Protein AF-A0A9X3IWH7-F1 (afdb_monomer)

Solvent-accessible surface area (backbone atoms only — not comparable to full-atom values): 12370 Å² total; per-residue (Å²): 135,83,79,61,78,57,62,56,61,72,52,84,85,78,46,59,53,71,53,78,73,55,88,88,54,50,44,51,39,3,2,50,64,44,71,32,95,37,54,50,36,60,50,25,83,66,82,69,59,32,12,10,39,49,30,43,31,67,57,42,56,58,20,74,56,30,34,15,61,38,46,72,55,69,49,74,48,67,36,54,82,80,25,25,18,35,36,32,34,36,30,50,31,34,53,50,43,77,84,30,56,85,48,40,51,41,33,38,46,43,36,31,39,39,36,82,56,79,72,52,96,79,45,82,71,70,36,60,58,46,38,24,60,34,36,32,40,65,30,93,92,42,56,76,37,54,31,38,44,25,50,50,68,38,45,65,36,24,82,45,80,24,41,47,29,80,38,77,90,27,65,81,72,44,38,43,77,15,24,27,39,46,54,28,40,30,30,42,38,35,50,54,60,35,69,33,38,46,30,42,38,38,30,31,24,61,49,59,58,60,50,68,50,73,51,78,45,75,74,40,81,27,70,73,35,23,49,66,43,56,82,68,68,28,24,52,42,80,113

Secondary structure (DSSP, 8-state):
-PPPTT---SS--S---S-PPPTT---SB-HHHHT-SSTTSS--TTSS--BTT--HHHHHHHTTT-EEEEEEEEEEEEPPTT--EEEEEEEEEESSTTTTTTSS---EEEEEEE--SPP-TT-SS-----EEE--EEEETTEEEEEEEEEHHHHHHHHHTTSEETT-GGGTTTT-TTSEE---EEEEEE--TT-EEEEEEEEEEES-SSS-EEEEEEEEEEESS-----SSSSSEEEE-

Structure (mmCIF, N/CA/C/O backbone):
data_AF-A0A9X3IWH7-F1
#
_entry.id   AF-A0A9X3IWH7-F1
#
loop_
_atom_site.group_PDB
_atom_site.id
_atom_site.type_symbol
_atom_site.label_atom_id
_atom_site.label_alt_id
_atom_site.label_comp_id
_atom_site.label_asym_id
_atom_site.label_entity_id
_atom_site.label_seq_id
_atom_site.pdbx_PDB_ins_code
_atom_site.Cartn_x
_atom_site.Cartn_y
_atom_site.Cartn_z
_atom_site.occupancy
_atom_site.B_iso_or_equiv
_atom_site.auth_seq_id
_atom_site.auth_comp_id
_atom_site.auth_asym_id
_atom_site.auth_atom_id
_atom_site.pdbx_PDB_model_num
ATOM 1 N N . MET A 1 1 ? -11.216 0.359 -30.966 1.00 34.47 1 MET A N 1
ATOM 2 C CA . MET A 1 1 ? -9.755 0.284 -31.155 1.00 34.47 1 MET A CA 1
ATOM 3 C C . MET A 1 1 ? -9.264 -0.755 -30.176 1.00 34.47 1 MET A C 1
ATOM 5 O O . MET A 1 1 ? -9.716 -0.715 -29.043 1.00 34.47 1 MET A O 1
ATOM 9 N N . ILE A 1 2 ? -8.477 -1.724 -30.631 1.00 34.38 2 ILE A N 1
ATOM 10 C CA . ILE A 1 2 ? -7.725 -2.614 -29.743 1.00 34.38 2 ILE A CA 1
ATOM 11 C C . ILE A 1 2 ? -6.328 -2.000 -29.721 1.00 34.38 2 ILE A C 1
ATOM 13 O O . ILE A 1 2 ? -5.740 -1.828 -30.789 1.00 34.38 2 ILE A O 1
ATOM 17 N N . GLU A 1 3 ? -5.887 -1.563 -28.547 1.00 44.47 3 GLU A N 1
ATOM 18 C CA . GLU A 1 3 ? -4.534 -1.053 -28.304 1.00 44.47 3 GLU A CA 1
ATOM 19 C C . GLU A 1 3 ? -3.506 -2.134 -28.695 1.00 44.47 3 GLU A C 1
ATOM 21 O O . GLU A 1 3 ? -3.796 -3.331 -28.609 1.00 44.47 3 GLU A O 1
ATOM 26 N N . ALA A 1 4 ? -2.328 -1.740 -29.185 1.00 50.34 4 ALA A N 1
ATOM 27 C CA . ALA A 1 4 ? -1.285 -2.708 -29.526 1.00 50.34 4 ALA A CA 1
ATOM 28 C C . ALA A 1 4 ? -0.728 -3.385 -28.251 1.00 50.34 4 ALA A C 1
ATOM 30 O O . ALA A 1 4 ? -0.733 -2.764 -27.189 1.00 50.34 4 ALA A O 1
ATOM 31 N N . PRO A 1 5 ? -0.212 -4.626 -28.334 1.00 55.72 5 PRO A N 1
ATOM 32 C CA . PRO A 1 5 ? 0.590 -5.203 -27.254 1.00 55.72 5 PRO A CA 1
ATOM 33 C C . PRO A 1 5 ? 1.752 -4.260 -26.907 1.00 55.72 5 PRO A C 1
ATOM 35 O O . PRO A 1 5 ? 2.342 -3.678 -27.822 1.00 55.72 5 PRO A O 1
ATOM 38 N N . ASN A 1 6 ? 2.067 -4.104 -25.619 1.00 57.38 6 ASN A N 1
ATOM 39 C CA . ASN A 1 6 ? 3.026 -3.115 -25.098 1.00 57.38 6 ASN A CA 1
ATOM 40 C C . ASN A 1 6 ? 2.680 -1.642 -25.387 1.00 57.38 6 ASN A C 1
ATOM 42 O O . ASN A 1 6 ? 3.584 -0.814 -25.482 1.00 57.38 6 ASN A O 1
ATOM 46 N N . ASN A 1 7 ? 1.401 -1.276 -25.531 1.00 57.22 7 ASN A N 1
ATOM 47 C CA . ASN A 1 7 ? 1.020 0.138 -25.621 1.00 57.22 7 ASN A CA 1
ATOM 48 C C . ASN A 1 7 ? 0.928 0.794 -24.236 1.00 57.22 7 ASN A C 1
ATOM 50 O O . ASN A 1 7 ? -0.117 1.299 -23.833 1.00 57.22 7 ASN A O 1
ATOM 54 N N . GLN A 1 8 ? 2.037 0.773 -23.508 1.00 60.78 8 GLN A N 1
ATOM 55 C CA . GLN A 1 8 ? 2.272 1.687 -22.399 1.00 60.78 8 GLN A CA 1
ATOM 56 C C . GLN A 1 8 ? 2.598 3.046 -23.018 1.00 60.78 8 GLN A C 1
ATOM 58 O O . GLN A 1 8 ? 3.752 3.361 -23.306 1.00 60.78 8 GLN A O 1
ATOM 63 N N . GLY A 1 9 ? 1.555 3.769 -23.426 1.00 54.25 9 GLY A N 1
ATOM 64 C CA . GLY A 1 9 ? 1.706 5.024 -24.153 1.00 54.25 9 GLY A CA 1
ATOM 65 C C . GLY A 1 9 ? 2.558 6.006 -23.350 1.00 54.25 9 GLY A C 1
ATOM 66 O O . GLY A 1 9 ? 2.231 6.308 -22.215 1.00 54.25 9 GLY A O 1
ATOM 67 N N . THR A 1 10 ? 3.618 6.541 -23.957 1.00 57.81 10 THR A N 1
ATOM 68 C CA . THR A 1 10 ? 4.551 7.502 -23.333 1.00 57.81 10 THR A CA 1
ATOM 69 C C . THR A 1 10 ? 3.972 8.922 -23.275 1.00 57.81 10 THR A C 1
ATOM 71 O O . THR A 1 10 ? 4.661 9.904 -23.571 1.00 57.81 10 THR A O 1
ATOM 74 N N . THR A 1 11 ? 2.660 9.042 -23.107 1.00 62.91 11 THR A N 1
ATOM 75 C CA . THR A 1 11 ? 1.942 10.310 -23.209 1.00 62.91 11 THR A CA 1
ATOM 76 C C . THR A 1 11 ? 0.959 10.410 -22.066 1.00 62.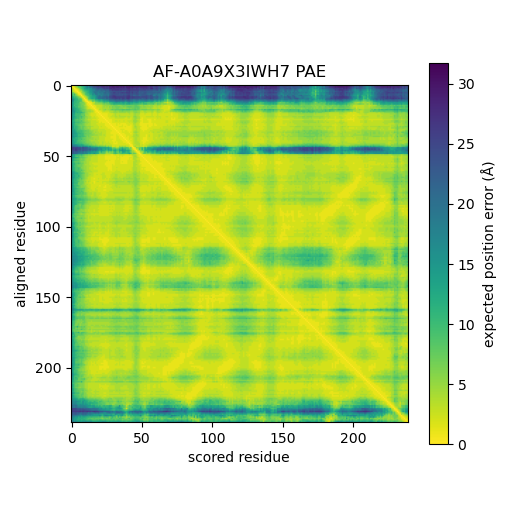91 11 THR A C 1
ATOM 78 O O . THR A 1 11 ? 0.162 9.490 -21.902 1.00 62.91 11 THR A O 1
ATOM 81 N N . ASN A 1 12 ? 0.961 11.562 -21.392 1.00 68.56 12 ASN A N 1
ATOM 82 C CA . ASN A 1 12 ? -0.003 11.944 -20.362 1.00 68.56 12 ASN A CA 1
ATOM 83 C C . ASN A 1 12 ? -1.415 11.436 -20.705 1.00 68.56 12 ASN A C 1
ATOM 85 O O . ASN A 1 12 ? -1.990 11.781 -21.749 1.00 68.56 12 ASN A O 1
ATOM 89 N N . ASN A 1 13 ? -1.953 10.589 -19.831 1.00 73.88 13 ASN A N 1
ATOM 90 C CA . ASN A 1 13 ? -3.237 9.919 -20.035 1.00 73.88 13 ASN A CA 1
ATOM 91 C C . ASN A 1 13 ? -4.444 10.810 -19.653 1.00 73.88 13 ASN A C 1
ATOM 93 O O . ASN A 1 13 ? -5.601 10.400 -19.779 1.00 73.88 13 ASN A O 1
ATOM 97 N N . GLY A 1 14 ? -4.177 12.054 -19.247 1.00 81.44 14 GLY A N 1
ATOM 98 C CA . GLY A 1 14 ? -5.139 13.066 -18.827 1.00 81.44 14 GLY A CA 1
ATOM 99 C C . GLY A 1 14 ? -5.488 13.015 -17.340 1.00 81.44 14 GLY A C 1
ATOM 100 O O . GLY A 1 14 ? -6.332 13.807 -16.903 1.00 81.44 14 GLY A O 1
ATOM 101 N N . ASN A 1 15 ? -4.888 12.102 -16.573 1.00 86.06 15 ASN A N 1
ATOM 102 C CA . ASN A 1 15 ? -5.048 12.063 -15.127 1.00 86.06 15 ASN A CA 1
ATOM 103 C C . ASN A 1 15 ? -4.305 13.234 -14.458 1.00 86.06 15 ASN A C 1
ATOM 105 O O . ASN A 1 15 ? -3.457 13.879 -15.069 1.00 86.06 15 ASN A O 1
ATOM 109 N N . PRO A 1 16 ? -4.664 13.585 -13.211 1.00 88.19 16 PRO A N 1
ATOM 110 C CA . PRO A 1 16 ? -4.011 14.680 -12.507 1.00 88.19 16 PRO A CA 1
ATOM 111 C C . PRO A 1 16 ? -2.554 14.372 -12.148 1.00 88.19 16 PRO A C 1
ATOM 113 O O . PRO A 1 16 ? -2.275 13.330 -11.558 1.00 88.19 16 PRO A O 1
ATOM 116 N N . ASP A 1 17 ? -1.694 15.368 -12.347 1.00 90.38 17 ASP A N 1
ATOM 117 C CA . ASP A 1 17 ? -0.269 15.346 -12.000 1.00 90.38 17 ASP A CA 1
ATOM 118 C C . ASP A 1 17 ? 0.046 16.322 -10.854 1.00 90.38 17 ASP A C 1
ATOM 120 O O . ASP A 1 17 ? -0.741 17.239 -10.577 1.00 90.38 17 ASP A O 1
ATOM 124 N N . ASN A 1 18 ? 1.188 16.125 -10.187 1.00 85.94 18 ASN A N 1
ATOM 125 C CA . ASN A 1 18 ? 1.826 17.028 -9.220 1.00 85.94 18 ASN A CA 1
ATOM 126 C C . ASN A 1 18 ? 0.845 17.771 -8.291 1.00 85.94 18 ASN A C 1
ATOM 128 O O . ASN A 1 18 ? 0.743 19.005 -8.256 1.00 85.94 18 ASN A O 1
ATOM 132 N N . ALA A 1 19 ? 0.063 17.000 -7.538 1.00 85.12 19 ALA A N 1
ATOM 133 C CA . ALA A 1 19 ? -0.835 17.548 -6.535 1.00 85.12 19 ALA A CA 1
ATOM 134 C C . ALA A 1 19 ? -0.792 16.725 -5.241 1.00 85.12 19 ALA A C 1
ATOM 136 O O . ALA A 1 19 ? -0.479 15.534 -5.274 1.00 85.12 19 ALA A O 1
ATOM 137 N N . PRO A 1 20 ? -1.155 17.332 -4.094 1.00 88.38 20 PRO A N 1
ATOM 138 C CA . PRO A 1 20 ? -1.154 16.637 -2.813 1.00 88.38 20 PRO A CA 1
ATOM 139 C C . PRO A 1 20 ? -1.984 15.356 -2.860 1.00 88.38 20 PRO A C 1
ATOM 141 O O . PRO A 1 20 ? -2.976 15.292 -3.600 1.00 88.38 20 PRO A O 1
ATOM 144 N N . LEU A 1 21 ? -1.625 14.370 -2.030 1.00 92.38 21 LEU A N 1
ATOM 145 C CA . LEU A 1 21 ? -2.443 13.175 -1.822 1.00 92.38 21 LEU A CA 1
ATOM 146 C C . LEU A 1 21 ? -3.915 13.570 -1.591 1.00 92.38 21 LEU A C 1
ATOM 148 O O . LEU A 1 21 ? -4.191 14.476 -0.793 1.00 92.38 21 LEU A O 1
ATOM 152 N N . PRO A 1 22 ? -4.865 12.952 -2.317 1.00 93.06 22 PRO A N 1
ATOM 153 C CA . PRO A 1 22 ? -6.267 13.293 -2.163 1.00 93.06 22 PRO A CA 1
ATOM 154 C C . PRO A 1 22 ? -6.766 12.752 -0.821 1.00 93.06 22 PRO A C 1
ATOM 156 O O . PRO A 1 22 ? -6.158 11.870 -0.225 1.00 93.06 22 PRO A O 1
ATOM 159 N N . LEU A 1 23 ? -7.907 13.234 -0.332 1.00 91.94 23 LEU A N 1
ATOM 160 C CA . LEU A 1 23 ? -8.545 12.560 0.802 1.00 91.94 23 LEU A CA 1
ATOM 161 C C . LEU A 1 23 ? -8.994 11.145 0.377 1.00 91.94 23 LEU A C 1
ATOM 163 O O . LEU A 1 23 ? -9.487 10.994 -0.744 1.00 91.94 23 LEU A O 1
ATOM 167 N N . PRO A 1 24 ? -8.877 10.123 1.246 1.00 93.06 24 PRO A N 1
ATOM 168 C CA . PRO A 1 24 ? -8.462 10.187 2.653 1.00 93.06 24 PRO A CA 1
ATOM 169 C C . PRO A 1 24 ? -6.947 10.060 2.901 1.00 93.06 24 PRO A C 1
ATOM 171 O O . PRO A 1 24 ? -6.527 10.178 4.044 1.00 93.06 24 PRO A O 1
ATOM 174 N N . PHE A 1 25 ? -6.143 9.824 1.866 1.00 94.69 25 PHE A N 1
ATOM 175 C CA . PHE A 1 25 ? -4.726 9.475 1.974 1.00 94.69 25 PHE A CA 1
ATOM 176 C C . PHE A 1 25 ? -3.889 10.567 2.644 1.00 94.69 25 PHE A C 1
ATOM 178 O O . PHE A 1 25 ? -4.088 11.768 2.427 1.00 94.69 25 PHE A O 1
ATOM 185 N N . LYS A 1 26 ? -2.907 10.135 3.437 1.00 93.94 26 LYS A N 1
ATOM 186 C CA . LYS A 1 26 ? -1.971 10.995 4.165 1.00 93.94 26 LYS A CA 1
ATOM 187 C C . LYS A 1 26 ? -0.579 10.411 4.030 1.00 93.94 26 LYS A C 1
ATOM 189 O O . LYS A 1 26 ? -0.419 9.205 4.136 1.00 93.94 26 LYS A O 1
ATOM 194 N N . ALA A 1 27 ? 0.411 11.268 3.807 1.00 94.06 27 ALA A N 1
ATOM 195 C CA . ALA A 1 27 ? 1.806 10.841 3.803 1.00 94.06 27 ALA A CA 1
ATOM 196 C C . ALA A 1 27 ? 2.474 11.060 5.157 1.00 94.06 27 ALA A C 1
ATOM 198 O O . ALA A 1 27 ? 3.345 10.296 5.527 1.00 94.06 27 ALA A O 1
ATOM 199 N N . LYS A 1 28 ? 2.097 12.111 5.890 1.00 94.62 28 LYS A N 1
ATOM 200 C CA . LYS A 1 28 ? 2.752 12.473 7.148 1.00 94.62 28 LYS A CA 1
ATOM 201 C C . LYS A 1 28 ? 2.533 11.387 8.202 1.00 94.62 28 LYS A C 1
ATOM 203 O O . LYS A 1 28 ? 1.397 10.961 8.376 1.00 94.62 28 LYS A O 1
ATOM 208 N N . ASN A 1 29 ? 3.585 11.033 8.935 1.00 94.44 29 ASN A N 1
ATOM 209 C CA . ASN A 1 29 ? 3.540 10.061 10.026 1.00 94.44 29 ASN A CA 1
ATOM 210 C C . ASN A 1 29 ? 2.539 10.452 11.128 1.00 94.44 29 ASN A C 1
ATOM 212 O O . ASN A 1 29 ? 2.430 11.623 11.521 1.00 94.44 29 ASN A O 1
ATOM 216 N N . GLY A 1 30 ? 1.811 9.453 11.620 1.00 92.88 30 GLY A N 1
ATOM 217 C CA . GLY A 1 30 ? 0.670 9.589 12.527 1.00 92.88 30 GLY A CA 1
ATOM 218 C C . GLY A 1 30 ? 0.736 8.723 13.778 1.00 92.88 30 GLY A C 1
ATOM 219 O O . GLY A 1 30 ? -0.067 8.919 14.695 1.00 92.88 30 GLY A O 1
ATOM 220 N N . SER A 1 31 ? 1.697 7.804 13.866 1.00 91.50 31 SER A N 1
ATOM 221 C CA . SER A 1 31 ? 1.904 7.016 15.081 1.00 91.50 31 SER A CA 1
ATOM 222 C C . SER A 1 31 ? 2.451 7.865 16.244 1.00 91.50 31 SER A C 1
ATOM 224 O O . SER A 1 31 ? 2.780 9.043 16.071 1.00 91.50 31 SER A O 1
ATOM 226 N N . ASN A 1 32 ? 2.549 7.302 17.455 1.00 92.38 32 ASN A N 1
ATOM 227 C CA . ASN A 1 32 ? 3.080 7.997 18.641 1.00 92.38 32 ASN A CA 1
ATOM 228 C C . ASN A 1 32 ? 2.367 9.337 18.930 1.00 92.38 32 ASN A C 1
ATOM 230 O O . ASN A 1 32 ? 2.998 10.367 19.176 1.00 92.38 32 ASN A O 1
ATOM 234 N N . ASN A 1 33 ? 1.037 9.340 18.855 1.00 89.00 33 ASN A N 1
ATOM 235 C CA . ASN A 1 33 ? 0.176 10.521 18.949 1.00 89.00 33 ASN A CA 1
ATOM 236 C C . ASN A 1 33 ? 0.557 11.618 17.934 1.00 89.00 33 ASN A C 1
ATOM 238 O O . ASN A 1 33 ? 0.561 12.806 18.262 1.00 89.00 33 ASN A O 1
ATOM 242 N N . GLY A 1 34 ? 0.928 11.218 16.714 1.00 89.75 34 GLY A N 1
ATOM 243 C CA . GLY A 1 34 ? 1.288 12.115 15.615 1.00 89.75 34 GLY A CA 1
ATOM 244 C C . GLY A 1 34 ? 2.756 12.548 15.586 1.00 89.75 34 GLY A C 1
ATOM 245 O O . GLY A 1 34 ? 3.128 13.370 14.747 1.00 89.75 34 GLY A O 1
ATOM 246 N N . ALA A 1 35 ? 3.595 12.034 16.491 1.00 91.19 35 ALA A N 1
ATOM 247 C CA . ALA A 1 35 ? 5.039 12.281 16.479 1.00 91.19 35 ALA A CA 1
ATOM 248 C C . ALA A 1 35 ? 5.809 11.334 15.537 1.00 91.19 35 ALA A C 1
ATOM 250 O O . ALA A 1 35 ? 6.955 11.626 15.191 1.00 91.19 35 ALA A O 1
ATOM 251 N N . GLY A 1 36 ? 5.188 10.225 15.128 1.00 92.00 36 GLY A N 1
ATOM 252 C CA . GLY A 1 36 ? 5.793 9.169 14.326 1.00 92.00 36 GLY A CA 1
ATOM 253 C C . GLY A 1 36 ? 6.814 8.314 15.085 1.00 92.00 36 GLY A C 1
ATOM 254 O O . GLY A 1 36 ? 7.127 8.543 16.261 1.00 92.00 36 GLY A O 1
ATOM 255 N N . GLY A 1 37 ? 7.362 7.324 14.382 1.00 90.12 37 GLY A N 1
ATOM 256 C CA . GLY A 1 37 ? 8.462 6.474 14.844 1.00 90.12 37 GLY A CA 1
ATOM 257 C C . GLY A 1 37 ? 8.039 5.275 15.695 1.00 90.12 37 GLY A C 1
ATOM 258 O O . GLY A 1 37 ? 8.907 4.548 16.176 1.00 90.12 37 GLY A O 1
ATOM 259 N N . THR A 1 38 ? 6.737 5.049 15.879 1.00 90.25 38 THR A N 1
ATOM 260 C CA . THR A 1 38 ? 6.196 3.806 16.449 1.00 90.25 38 THR A CA 1
ATOM 261 C C . THR A 1 38 ? 5.035 3.279 15.594 1.00 90.25 38 THR A C 1
ATOM 263 O O . THR A 1 38 ? 3.903 3.296 16.084 1.00 90.25 38 THR A O 1
ATOM 266 N N . PRO A 1 39 ? 5.284 2.851 14.340 1.00 89.94 39 PRO A N 1
ATOM 267 C CA . PRO A 1 39 ? 4.261 2.385 13.402 1.00 89.94 39 PRO A CA 1
ATOM 268 C C . PRO A 1 39 ? 3.121 1.595 14.056 1.00 89.94 39 PRO A C 1
ATOM 270 O O . PRO A 1 39 ? 3.348 0.727 14.906 1.00 89.94 39 PRO A O 1
ATOM 273 N N . PHE A 1 40 ? 1.887 1.920 13.664 1.00 88.06 40 PHE A N 1
ATOM 274 C CA . PHE A 1 40 ? 0.638 1.291 14.115 1.00 88.06 40 PHE A CA 1
ATOM 275 C C . PHE A 1 40 ? 0.285 1.475 15.602 1.00 88.06 40 PHE A C 1
ATOM 277 O O . PHE A 1 40 ? -0.741 0.976 16.052 1.00 88.06 40 PHE A O 1
ATOM 284 N N . LYS A 1 41 ? 1.100 2.189 16.393 1.00 88.38 41 LYS A N 1
ATOM 285 C CA . LYS A 1 41 ? 0.888 2.351 17.842 1.00 88.38 41 LYS A CA 1
ATOM 286 C C . LYS A 1 41 ? 0.526 3.776 18.211 1.00 88.38 41 LYS A C 1
ATOM 288 O O . LYS A 1 41 ? 1.160 4.729 17.754 1.00 88.38 41 LYS A O 1
ATOM 293 N N . ASN A 1 42 ? -0.417 3.902 19.150 1.00 87.19 42 ASN A N 1
ATOM 294 C CA . ASN A 1 42 ? -0.894 5.183 19.677 1.00 87.19 42 ASN A CA 1
ATOM 295 C C . ASN A 1 42 ? -1.238 6.150 18.537 1.00 87.19 42 ASN A C 1
ATOM 297 O O . ASN A 1 42 ? -0.692 7.249 18.470 1.00 87.19 42 ASN A O 1
ATOM 301 N N . CYS A 1 43 ? -2.059 5.695 17.594 1.00 87.50 43 CYS A N 1
ATOM 302 C CA . CYS A 1 43 ? -2.464 6.486 16.442 1.00 87.50 43 CYS A CA 1
ATOM 303 C C . CYS A 1 43 ? -3.057 7.828 16.882 1.00 87.50 43 CYS A C 1
ATOM 305 O O . CYS A 1 43 ? -3.771 7.907 17.883 1.00 87.50 43 CYS A O 1
ATOM 307 N N . ASP A 1 44 ? -2.796 8.891 16.119 1.00 80.44 44 ASP A N 1
ATOM 308 C CA . ASP A 1 44 ? -3.384 10.198 16.411 1.00 80.44 44 ASP A CA 1
ATOM 309 C C . ASP A 1 44 ? -4.908 10.257 16.193 1.00 80.44 44 ASP A C 1
ATOM 311 O O . ASP A 1 44 ? -5.492 11.289 16.506 1.00 80.44 44 ASP A O 1
ATOM 315 N N . ASN A 1 45 ? -5.547 9.165 15.733 1.00 67.38 45 ASN A N 1
ATOM 316 C CA . ASN A 1 45 ? -6.997 8.898 15.696 1.00 67.38 45 ASN A CA 1
ATOM 317 C C . ASN A 1 45 ? -7.857 10.136 15.383 1.00 67.38 45 ASN A C 1
ATOM 319 O O . ASN A 1 45 ? -8.845 10.426 16.058 1.00 67.38 45 ASN A O 1
ATOM 323 N N . GLY A 1 46 ? -7.453 10.910 14.371 1.00 59.06 46 GLY A N 1
ATOM 324 C CA . GLY A 1 46 ? -8.178 12.101 13.917 1.00 59.06 46 GLY A CA 1
ATOM 325 C C . GLY A 1 46 ? -7.888 13.406 14.679 1.00 59.06 46 GLY A C 1
ATOM 326 O O . GLY A 1 46 ? -8.400 14.457 14.298 1.00 59.06 46 GLY A O 1
ATOM 327 N N . ALA A 1 47 ? -7.049 13.391 15.720 1.00 59.47 47 ALA A N 1
ATOM 328 C CA . ALA A 1 47 ? -6.506 14.590 16.373 1.00 59.47 47 ALA A CA 1
ATOM 329 C C . ALA A 1 47 ? -5.419 15.285 15.522 1.00 59.47 47 ALA A C 1
ATOM 331 O O . ALA A 1 47 ? -5.157 16.476 15.704 1.00 59.47 47 ALA A O 1
ATOM 332 N N . GLY A 1 48 ? -4.840 14.550 14.567 1.00 64.62 48 GLY A N 1
ATOM 333 C CA . GLY A 1 48 ? -4.048 15.050 13.438 1.00 64.62 48 GLY A CA 1
ATOM 334 C C . GLY A 1 48 ? -4.476 14.441 12.096 1.00 64.62 48 GLY A C 1
ATOM 335 O O . GLY A 1 48 ? -4.304 15.097 11.069 1.00 64.62 48 GLY A O 1
ATOM 336 N N . ASP A 1 49 ? -5.094 13.249 12.131 1.00 71.75 49 ASP A N 1
ATOM 337 C CA . ASP A 1 49 ? -5.518 12.468 10.958 1.00 71.75 49 ASP A CA 1
ATOM 338 C C . ASP A 1 49 ? -4.348 12.253 9.994 1.00 71.75 49 ASP A C 1
ATOM 340 O O . ASP A 1 49 ? -4.447 12.511 8.797 1.00 71.75 49 ASP A O 1
ATOM 344 N N . ASN A 1 50 ? -3.197 11.885 10.557 1.00 90.69 50 ASN A N 1
ATOM 345 C CA . ASN A 1 50 ? -1.992 11.524 9.820 1.00 90.69 50 ASN A CA 1
ATOM 346 C C . ASN A 1 50 ? -1.970 9.999 9.566 1.00 90.69 50 ASN A C 1
ATOM 348 O O . ASN A 1 50 ? -2.805 9.258 10.082 1.00 90.69 50 ASN A O 1
ATOM 352 N N . ASP A 1 51 ? -1.003 9.510 8.791 1.00 93.69 51 ASP A N 1
ATOM 353 C CA . ASP A 1 51 ? -0.842 8.080 8.502 1.00 93.69 51 ASP A CA 1
ATOM 354 C C . ASP A 1 51 ? -0.278 7.321 9.702 1.00 93.69 51 ASP A C 1
ATOM 356 O O . ASP A 1 51 ? 0.921 7.380 9.969 1.00 93.69 51 ASP A O 1
ATOM 360 N N . CYS A 1 52 ? -1.118 6.570 10.421 1.00 93.25 52 CYS A N 1
ATOM 361 C CA . CYS A 1 52 ? -0.655 5.795 11.571 1.00 93.25 52 CYS A CA 1
ATOM 362 C C . CYS A 1 52 ? 0.285 4.638 11.192 1.00 93.25 52 CYS A C 1
ATOM 364 O O . CYS A 1 52 ? 1.011 4.128 12.049 1.00 93.25 52 CYS A O 1
ATOM 366 N N . SER A 1 53 ? 0.303 4.210 9.924 1.00 92.69 53 SER A N 1
ATOM 367 C CA . SER A 1 53 ? 1.246 3.180 9.480 1.00 92.69 53 SER A CA 1
ATOM 368 C C . SER A 1 53 ? 2.699 3.662 9.520 1.00 92.69 53 SER A C 1
ATOM 370 O O . SER A 1 53 ? 3.601 2.839 9.620 1.00 92.69 53 SER A O 1
ATOM 372 N N . ASP A 1 54 ? 2.931 4.978 9.424 1.00 93.69 54 ASP A N 1
ATOM 373 C CA . ASP A 1 54 ? 4.243 5.596 9.185 1.00 93.69 54 ASP A CA 1
ATOM 374 C C . ASP A 1 54 ? 5.003 4.998 7.974 1.00 93.69 54 ASP A C 1
ATOM 376 O O . AS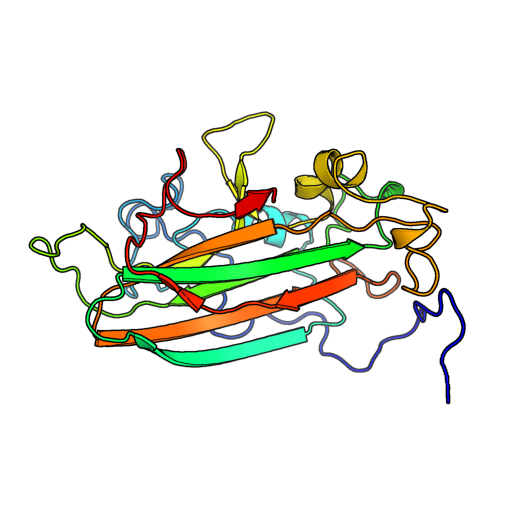P A 1 54 ? 6.227 5.117 7.868 1.00 93.69 54 ASP A O 1
ATOM 380 N N . THR A 1 55 ? 4.300 4.330 7.052 1.00 93.94 55 THR A N 1
ATOM 381 C CA . THR A 1 55 ? 4.926 3.660 5.901 1.00 93.94 55 THR A CA 1
ATOM 382 C C . THR A 1 55 ? 5.049 4.595 4.704 1.00 93.94 55 THR A C 1
ATOM 384 O O . THR A 1 55 ? 5.996 4.477 3.929 1.00 93.94 55 THR A O 1
ATOM 387 N N . ILE A 1 56 ? 4.138 5.561 4.553 1.00 95.44 56 ILE A N 1
ATOM 388 C CA . ILE A 1 56 ? 4.053 6.362 3.327 1.00 95.44 56 ILE A CA 1
ATOM 389 C C . ILE A 1 56 ? 5.105 7.479 3.295 1.00 95.44 56 ILE A C 1
ATOM 391 O O . ILE A 1 56 ? 5.702 7.698 2.242 1.00 95.44 56 ILE A O 1
ATOM 395 N N . GLN A 1 57 ? 5.360 8.176 4.413 1.00 95.06 57 GLN A N 1
ATOM 396 C CA . GLN A 1 57 ? 6.102 9.449 4.413 1.00 95.06 57 GLN A CA 1
ATOM 397 C C . GLN A 1 57 ? 7.451 9.373 3.700 1.00 95.06 57 GLN A C 1
ATOM 399 O O . GLN A 1 57 ? 7.731 10.182 2.822 1.00 95.06 57 GLN A O 1
ATOM 404 N N . ALA A 1 58 ? 8.280 8.399 4.078 1.00 93.62 58 ALA A N 1
ATOM 405 C CA . ALA A 1 58 ? 9.638 8.291 3.560 1.00 93.62 58 ALA A CA 1
ATOM 406 C C . ALA A 1 58 ? 9.656 8.017 2.051 1.00 93.62 58 ALA A C 1
ATOM 408 O O . ALA A 1 58 ? 10.498 8.567 1.349 1.00 93.62 58 ALA A O 1
ATOM 409 N N . GLN A 1 59 ? 8.721 7.201 1.555 1.00 93.44 59 GLN A N 1
ATOM 410 C CA . GLN A 1 59 ? 8.602 6.938 0.122 1.00 93.44 59 GLN A CA 1
ATOM 411 C C . GLN A 1 59 ? 8.049 8.150 -0.618 1.00 93.44 59 GLN A C 1
ATOM 413 O O . GLN A 1 59 ? 8.613 8.558 -1.621 1.00 93.44 59 GLN A O 1
ATOM 418 N N . TRP A 1 60 ? 7.016 8.792 -0.077 1.00 94.12 60 TRP A N 1
ATOM 419 C CA . TRP A 1 60 ? 6.443 10.001 -0.663 1.00 94.12 60 TRP A CA 1
ATOM 420 C C . TRP A 1 60 ? 7.458 11.152 -0.763 1.00 94.12 60 TRP A C 1
ATOM 422 O O . TRP A 1 60 ? 7.454 11.904 -1.729 1.00 94.12 60 TRP A O 1
ATOM 432 N N . GLU A 1 61 ? 8.345 11.301 0.222 1.00 94.31 61 GLU A N 1
ATOM 433 C CA . GLU A 1 61 ? 9.419 12.304 0.204 1.00 94.31 61 GLU A CA 1
ATOM 434 C C . GLU A 1 61 ? 10.594 11.904 -0.701 1.00 94.31 61 GLU A C 1
ATOM 436 O O . GLU A 1 61 ? 11.226 12.778 -1.288 1.00 94.31 61 GLU A O 1
ATOM 441 N N . MET A 1 62 ? 10.887 10.605 -0.842 1.00 93.25 62 MET A N 1
ATOM 442 C CA . MET A 1 62 ? 11.943 10.096 -1.731 1.00 93.25 62 MET A CA 1
ATOM 443 C C . MET A 1 62 ? 11.690 10.440 -3.204 1.00 93.25 62 MET A C 1
ATOM 445 O O . MET A 1 62 ? 12.638 10.588 -3.974 1.00 93.25 62 MET A O 1
ATOM 449 N N . THR A 1 63 ? 10.425 10.578 -3.580 1.00 92.50 63 THR A N 1
ATOM 450 C CA . THR A 1 63 ? 9.966 10.906 -4.932 1.00 92.50 63 THR A CA 1
ATOM 451 C C . THR A 1 63 ? 9.619 12.395 -5.077 1.00 92.50 63 THR A C 1
ATOM 453 O O . THR A 1 63 ? 8.777 12.755 -5.895 1.00 92.50 63 THR A O 1
ATOM 456 N N . ASP A 1 64 ? 10.145 13.258 -4.197 1.00 93.06 64 ASP A N 1
ATOM 457 C CA . ASP A 1 64 ? 9.847 14.699 -4.140 1.00 93.06 64 ASP A CA 1
ATOM 458 C C . ASP A 1 64 ? 8.342 15.047 -4.040 1.00 93.06 64 ASP A C 1
ATOM 460 O O . ASP A 1 64 ? 7.923 16.156 -4.378 1.00 93.06 64 ASP A O 1
ATOM 464 N N . ALA A 1 65 ? 7.517 14.124 -3.524 1.00 93.50 65 ALA A N 1
ATOM 465 C CA . ALA A 1 65 ? 6.054 14.223 -3.489 1.00 93.50 65 ALA A CA 1
ATOM 466 C C . ALA A 1 65 ? 5.399 14.421 -4.872 1.00 93.50 65 ALA A C 1
ATOM 468 O O . ALA A 1 65 ? 4.271 14.922 -4.953 1.00 93.50 65 ALA A O 1
ATOM 469 N N . ASP A 1 66 ? 6.091 14.025 -5.940 1.00 93.75 66 ASP A N 1
ATOM 470 C CA . ASP A 1 66 ? 5.686 14.255 -7.322 1.00 93.75 66 ASP A CA 1
ATOM 471 C C . ASP A 1 66 ? 4.988 13.019 -7.897 1.00 93.75 66 ASP A C 1
ATOM 473 O O . ASP A 1 66 ? 5.613 12.142 -8.482 1.00 93.75 66 ASP A O 1
ATOM 477 N N . GLY A 1 67 ? 3.684 12.905 -7.636 1.00 92.69 67 GLY A N 1
ATOM 478 C CA . GLY A 1 67 ? 2.853 11.854 -8.224 1.00 92.69 67 GLY A CA 1
ATOM 479 C C . GLY A 1 67 ? 2.212 12.315 -9.532 1.00 92.69 67 GLY A C 1
ATOM 480 O O . GLY A 1 67 ? 1.534 13.348 -9.549 1.00 92.69 67 GLY A O 1
ATOM 481 N N . ASN A 1 68 ? 2.342 11.509 -10.575 1.00 91.75 68 ASN A N 1
ATOM 482 C CA . ASN A 1 68 ? 1.798 11.715 -11.912 1.00 91.75 68 ASN A CA 1
ATOM 483 C C . ASN A 1 68 ? 0.822 10.602 -12.289 1.00 91.75 68 ASN A C 1
ATOM 485 O O . ASN A 1 68 ? 0.715 9.570 -11.614 1.00 91.75 68 ASN A O 1
ATOM 489 N N . ASP A 1 69 ? 0.038 10.867 -13.333 1.00 89.38 69 ASP A N 1
ATOM 490 C CA . ASP A 1 69 ? -0.935 9.939 -13.903 1.00 89.38 69 ASP A CA 1
ATOM 491 C C . ASP A 1 69 ? -1.886 9.332 -12.849 1.00 89.38 69 ASP A C 1
ATOM 493 O O . ASP A 1 69 ? -2.363 8.198 -12.947 1.00 89.38 69 ASP A O 1
ATOM 497 N N . ARG A 1 70 ? -2.198 10.125 -11.819 1.00 92.19 70 ARG A N 1
ATOM 498 C CA . ARG A 1 70 ? -2.758 9.641 -10.555 1.00 92.19 70 ARG A CA 1
ATOM 499 C C . ARG A 1 70 ? -4.171 9.103 -10.725 1.00 92.19 70 ARG A C 1
ATOM 501 O O . ARG A 1 70 ? -5.079 9.820 -11.151 1.00 92.19 70 ARG A O 1
ATOM 508 N N . ILE A 1 71 ? -4.405 7.886 -10.243 1.00 93.69 71 ILE A N 1
ATOM 509 C CA . ILE A 1 71 ? -5.733 7.266 -10.198 1.00 93.69 71 ILE A CA 1
ATOM 510 C C . ILE A 1 71 ? -6.078 6.951 -8.754 1.00 93.69 71 ILE A C 1
ATOM 512 O O . ILE A 1 71 ? -5.302 6.341 -8.024 1.00 93.69 71 ILE A O 1
ATOM 516 N N . TYR A 1 72 ? -7.273 7.348 -8.332 1.00 95.81 72 TYR A N 1
ATOM 517 C CA . TYR A 1 72 ? -7.748 7.018 -7.001 1.00 95.81 72 TYR A CA 1
ATOM 518 C C . TYR A 1 72 ? -9.261 6.933 -6.935 1.00 95.81 72 TYR A C 1
ATOM 520 O O . TYR A 1 72 ? -9.993 7.612 -7.658 1.00 95.81 72 TYR A O 1
ATOM 528 N N . PHE A 1 73 ? -9.736 6.122 -6.003 1.00 96.31 73 PHE A N 1
ATOM 529 C CA . PHE A 1 73 ? -11.132 6.099 -5.606 1.00 96.31 73 PHE A CA 1
ATOM 530 C C . PHE A 1 73 ? -11.234 5.770 -4.123 1.00 96.31 73 PHE A C 1
ATOM 532 O O . PHE A 1 73 ? -10.318 5.224 -3.512 1.00 96.31 73 PHE A O 1
ATOM 539 N N . SER A 1 74 ? -12.369 6.118 -3.531 1.00 97.38 74 SER A N 1
ATOM 540 C CA . SER A 1 74 ? -12.708 5.693 -2.180 1.00 97.38 74 SER A CA 1
ATOM 541 C C . SER A 1 74 ? -14.189 5.392 -2.085 1.00 97.38 74 SER A C 1
ATOM 543 O O . SER A 1 74 ? -15.001 5.900 -2.864 1.00 97.38 74 SER A O 1
ATOM 545 N N . PHE A 1 75 ? -14.539 4.563 -1.116 1.00 96.81 75 PHE A N 1
ATOM 546 C CA . PHE A 1 75 ? -15.920 4.311 -0.756 1.00 96.81 75 PHE A CA 1
ATOM 547 C C . PHE A 1 75 ? -16.082 4.355 0.756 1.00 96.81 75 PHE A C 1
ATOM 549 O O . PHE A 1 75 ? -15.165 4.059 1.522 1.00 96.81 75 PHE A O 1
ATOM 556 N N . LYS A 1 76 ? -17.287 4.741 1.170 1.00 97.19 76 LYS A N 1
ATOM 557 C CA . LYS A 1 76 ? -17.725 4.672 2.559 1.00 97.19 76 LYS A CA 1
ATOM 558 C C . LYS A 1 76 ? -18.660 3.495 2.718 1.00 97.19 76 LYS A C 1
ATOM 560 O O . LYS A 1 76 ? -19.512 3.270 1.857 1.00 97.19 76 LYS A O 1
ATOM 565 N N . THR A 1 77 ? -18.516 2.768 3.812 1.00 96.38 77 THR A N 1
ATOM 566 C CA . THR A 1 77 ? -19.382 1.633 4.115 1.00 96.38 77 THR A CA 1
ATOM 567 C C . THR A 1 77 ? -19.533 1.468 5.617 1.00 96.38 77 THR A C 1
ATOM 569 O O . THR A 1 77 ? -18.643 1.820 6.387 1.00 96.38 77 THR A O 1
ATOM 572 N N . THR A 1 78 ? -20.661 0.899 6.025 1.00 97.12 78 THR A N 1
ATOM 573 C CA . THR A 1 78 ? -20.842 0.410 7.388 1.00 97.12 78 THR A CA 1
ATOM 574 C C . THR A 1 78 ? -20.305 -1.013 7.470 1.00 97.12 78 THR A C 1
ATOM 576 O O . THR A 1 78 ? -20.671 -1.854 6.643 1.00 97.12 78 THR A O 1
ATOM 579 N N . VAL A 1 79 ? -19.451 -1.285 8.452 1.00 95.94 79 VAL A N 1
ATOM 580 C CA . VAL A 1 79 ? -18.929 -2.628 8.719 1.00 95.94 79 VAL A CA 1
ATOM 581 C C . VAL A 1 79 ? -20.081 -3.527 9.188 1.00 95.94 79 VAL A C 1
ATOM 583 O O . VAL A 1 79 ? -20.796 -3.157 10.127 1.00 95.94 79 VAL A O 1
ATOM 586 N N . PRO A 1 80 ? -20.310 -4.696 8.564 1.00 96.62 80 PRO A N 1
ATOM 587 C CA . PRO A 1 80 ? -21.355 -5.613 8.991 1.00 96.62 80 PRO A CA 1
ATOM 588 C C . PRO A 1 80 ? -21.199 -6.066 10.453 1.00 96.62 80 PRO A C 1
ATOM 590 O O . PRO A 1 80 ? -20.088 -6.202 10.967 1.00 96.62 80 PRO A O 1
ATOM 593 N N . PRO A 1 81 ? -22.306 -6.365 11.150 1.00 93.88 81 PRO A N 1
ATOM 594 C CA . PRO A 1 81 ? -22.228 -7.026 12.445 1.00 93.88 81 PRO A CA 1
ATOM 595 C C . PRO A 1 81 ? -21.522 -8.385 12.339 1.00 93.88 81 PRO A C 1
ATOM 597 O O . PRO A 1 81 ? -21.817 -9.168 11.436 1.00 93.88 81 PRO A O 1
ATOM 600 N N . GLY A 1 82 ? -20.643 -8.689 13.297 1.00 91.25 82 GLY A N 1
ATOM 601 C CA . GLY A 1 82 ? -19.925 -9.969 13.366 1.00 91.25 82 GLY A CA 1
ATOM 602 C C . GLY A 1 82 ? -18.723 -10.093 12.424 1.00 91.25 82 GLY A C 1
ATOM 603 O O . GLY A 1 82 ? -18.175 -11.186 12.316 1.00 91.25 82 GLY A O 1
ATOM 604 N N . THR A 1 83 ? -18.318 -9.006 11.762 1.00 94.25 83 THR A N 1
ATOM 605 C CA . THR A 1 83 ? -17.083 -8.930 10.969 1.00 94.25 83 THR A CA 1
ATOM 606 C C . THR A 1 83 ? -16.135 -7.917 11.593 1.00 94.25 83 THR A C 1
ATOM 608 O O . THR A 1 83 ? -16.573 -6.835 11.976 1.00 94.25 83 THR A O 1
ATOM 611 N N . TYR A 1 84 ? -14.859 -8.271 11.676 1.00 92.56 84 TYR A N 1
ATOM 612 C CA . TYR A 1 84 ? -13.819 -7.562 12.433 1.00 92.56 84 TYR A CA 1
ATOM 613 C C . TYR A 1 84 ? -12.658 -7.108 11.534 1.00 92.56 84 TYR A C 1
ATOM 615 O O . TYR A 1 84 ? -11.628 -6.616 11.991 1.00 92.56 84 TYR A O 1
ATOM 623 N N . GLY A 1 85 ? -12.807 -7.310 10.228 1.00 93.38 85 GLY A N 1
ATOM 624 C CA . GLY A 1 85 ? -11.829 -6.943 9.226 1.00 93.38 85 GLY A CA 1
ATOM 625 C C . GLY A 1 85 ? -12.401 -7.050 7.825 1.00 93.38 85 GLY A C 1
ATOM 626 O O . GLY A 1 85 ? -13.565 -7.413 7.619 1.00 93.38 85 GLY A O 1
ATOM 627 N N . TYR A 1 86 ? -11.552 -6.778 6.851 1.00 95.31 86 TYR A N 1
ATOM 628 C CA . TYR A 1 86 ? -11.790 -7.095 5.455 1.00 95.31 86 TYR A CA 1
ATOM 629 C C . TYR A 1 86 ? -10.493 -7.552 4.796 1.00 95.31 86 TYR A C 1
ATOM 631 O O . TYR A 1 86 ? -9.392 -7.295 5.285 1.00 95.31 86 TYR A O 1
ATOM 639 N N . THR A 1 87 ? -10.645 -8.219 3.663 1.00 96.06 87 THR A N 1
ATOM 640 C CA . THR A 1 87 ? -9.555 -8.613 2.778 1.00 96.06 87 THR A CA 1
ATOM 641 C C . THR A 1 87 ? -9.842 -8.144 1.364 1.00 96.06 87 THR A C 1
ATOM 643 O O . THR A 1 87 ? -11.002 -7.950 0.995 1.00 96.06 87 THR A O 1
ATOM 646 N N . PHE A 1 88 ? -8.793 -7.952 0.580 1.00 97.00 88 PHE A N 1
ATOM 647 C CA . PHE A 1 88 ? -8.862 -7.844 -0.872 1.00 97.00 88 PHE A CA 1
ATOM 648 C C . PHE A 1 88 ? -7.580 -8.412 -1.467 1.00 97.00 88 PHE A C 1
ATOM 650 O O . PHE A 1 88 ? -6.551 -8.486 -0.795 1.00 97.00 88 PHE A O 1
ATOM 657 N N . GLU A 1 89 ? -7.648 -8.802 -2.728 1.00 97.81 89 GLU A N 1
ATOM 658 C CA . GLU A 1 89 ? -6.513 -9.320 -3.472 1.00 97.81 89 GLU A CA 1
ATOM 659 C C . GLU A 1 89 ? -6.014 -8.262 -4.448 1.00 97.81 89 GLU A C 1
ATOM 661 O O . GLU A 1 89 ? -6.801 -7.491 -5.010 1.00 97.81 89 GLU A O 1
ATOM 666 N N . PHE A 1 90 ? -4.702 -8.212 -4.651 1.00 97.56 90 PHE A N 1
ATOM 667 C CA . PHE A 1 90 ? -4.118 -7.346 -5.660 1.00 97.56 90 PHE A CA 1
ATOM 668 C C . PHE A 1 90 ? -2.905 -7.965 -6.344 1.00 97.56 90 PHE A C 1
ATOM 670 O O . PHE A 1 90 ? -2.187 -8.768 -5.756 1.00 97.56 90 PHE A O 1
ATOM 677 N N . ALA A 1 91 ? -2.663 -7.538 -7.578 1.00 96.75 91 ALA A N 1
ATOM 678 C CA . ALA A 1 91 ? -1.403 -7.735 -8.281 1.00 96.75 91 ALA A CA 1
ATOM 679 C C . ALA A 1 91 ? -0.930 -6.377 -8.801 1.00 96.75 91 ALA A C 1
ATOM 681 O O . ALA A 1 91 ? -1.745 -5.567 -9.254 1.00 96.75 91 ALA A O 1
ATOM 682 N N . PHE A 1 92 ? 0.369 -6.118 -8.717 1.00 97.06 92 PHE A N 1
ATOM 683 C CA . PHE A 1 92 ? 0.971 -4.845 -9.100 1.00 97.06 92 PHE A CA 1
ATOM 684 C C . PHE A 1 92 ? 1.975 -5.087 -10.224 1.00 97.06 92 PHE A C 1
ATOM 686 O O . PHE A 1 92 ? 2.822 -5.967 -10.114 1.00 97.06 92 PHE A O 1
ATOM 693 N N . CYS A 1 93 ? 1.878 -4.320 -11.300 1.00 96.44 93 CYS A N 1
ATOM 694 C CA . CYS A 1 93 ? 2.745 -4.395 -12.468 1.00 96.44 93 CYS A CA 1
ATOM 695 C C . CYS A 1 93 ? 3.391 -3.042 -12.706 1.00 96.44 93 CYS A C 1
ATOM 697 O O . CYS A 1 93 ? 2.696 -2.029 -12.652 1.00 96.44 93 CYS A O 1
ATOM 699 N N . SER A 1 94 ? 4.682 -3.022 -13.020 1.00 94.88 94 SER A N 1
ATOM 700 C CA . SER A 1 94 ? 5.387 -1.776 -13.305 1.00 94.88 94 SER A CA 1
ATOM 701 C C . SER A 1 94 ? 6.424 -1.948 -14.399 1.00 94.88 94 SER A C 1
ATOM 703 O O . SER A 1 94 ? 7.152 -2.943 -14.445 1.00 94.88 94 SER A O 1
ATOM 705 N N . ALA A 1 95 ? 6.472 -0.956 -15.283 1.00 94.00 95 ALA A N 1
ATOM 706 C CA . ALA A 1 95 ? 7.428 -0.863 -16.372 1.00 94.00 95 ALA A CA 1
ATOM 707 C C . ALA A 1 95 ? 8.792 -0.295 -15.965 1.00 94.00 95 ALA A C 1
ATOM 709 O O . ALA A 1 95 ? 9.789 -0.505 -16.658 1.00 94.00 95 ALA A O 1
ATOM 710 N N . GLU A 1 96 ? 8.839 0.362 -14.813 1.00 93.69 96 GLU A N 1
ATOM 711 C CA . GLU A 1 96 ? 10.042 0.903 -14.184 1.00 93.69 96 GLU A CA 1
ATOM 712 C C . GLU A 1 96 ? 10.981 -0.210 -13.670 1.00 93.69 96 GLU A C 1
ATOM 714 O O . GLU A 1 96 ? 12.207 -0.060 -13.592 1.00 93.69 96 GLU A O 1
ATOM 719 N N . TRP A 1 97 ? 10.433 -1.385 -13.348 1.00 94.31 97 TRP A N 1
ATOM 720 C CA . TRP A 1 97 ? 11.244 -2.534 -12.953 1.00 94.31 97 TRP A CA 1
ATOM 721 C C . TRP A 1 97 ? 11.951 -3.165 -14.172 1.00 94.31 97 TRP A C 1
ATOM 723 O O . TRP A 1 97 ? 11.322 -3.346 -15.220 1.00 94.31 97 TRP A O 1
ATOM 733 N N . PRO A 1 98 ? 13.242 -3.551 -14.071 1.00 94.31 98 PRO A N 1
ATOM 734 C CA . PRO A 1 98 ? 14.111 -3.519 -12.881 1.00 94.31 98 PRO A CA 1
ATOM 735 C C . PRO A 1 98 ? 14.969 -2.253 -12.752 1.00 94.31 98 PRO A C 1
ATOM 737 O O . PRO A 1 98 ? 15.725 -2.108 -11.794 1.00 94.31 98 PRO A O 1
ATOM 740 N N . THR A 1 99 ? 14.926 -1.364 -13.742 1.00 94.50 99 THR A N 1
ATOM 741 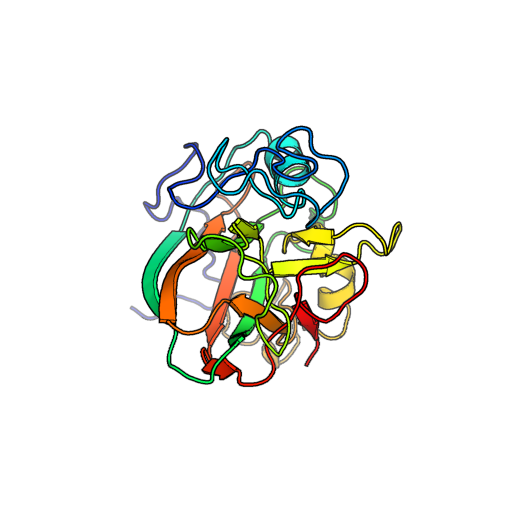C CA . THR A 1 99 ? 15.933 -0.308 -13.922 1.00 94.50 99 THR A CA 1
ATOM 742 C C . THR A 1 99 ? 15.931 0.715 -12.786 1.00 94.50 99 THR A C 1
ATOM 744 O O . THR A 1 99 ? 16.994 1.222 -12.425 1.00 94.50 99 THR A O 1
ATOM 747 N N . TYR A 1 100 ? 14.763 0.990 -12.208 1.00 95.12 100 TYR A N 1
ATOM 748 C CA . TYR A 1 100 ? 14.552 2.122 -11.307 1.00 95.12 100 TYR A CA 1
ATOM 749 C C . TYR A 1 100 ? 14.326 1.734 -9.840 1.00 95.12 100 TYR A C 1
ATOM 751 O O . TYR A 1 100 ? 14.021 2.578 -8.993 1.00 95.12 100 TYR A O 1
ATOM 759 N N . VAL A 1 101 ? 14.582 0.470 -9.498 1.00 94.69 101 VAL A N 1
ATOM 760 C CA . VAL A 1 101 ? 14.614 -0.004 -8.109 1.00 94.69 101 VAL A CA 1
ATOM 761 C C . VAL A 1 101 ? 15.573 0.852 -7.270 1.00 94.69 101 VAL A C 1
ATOM 763 O O . VAL A 1 101 ? 16.744 1.032 -7.608 1.00 94.69 101 VAL A O 1
ATOM 766 N N . GLY A 1 102 ? 15.083 1.370 -6.142 1.00 93.44 102 GLY A N 1
ATOM 767 C CA . GLY A 1 102 ? 15.853 2.192 -5.207 1.00 93.44 102 GLY A CA 1
ATOM 768 C C . GLY A 1 102 ? 16.096 3.634 -5.664 1.00 93.44 102 GLY A C 1
ATOM 769 O O . GLY A 1 102 ? 16.927 4.321 -5.064 1.00 93.44 102 GLY A O 1
ATOM 770 N N . THR A 1 103 ? 15.402 4.099 -6.703 1.00 95.81 103 THR A N 1
ATOM 771 C CA . THR A 1 103 ? 15.484 5.477 -7.219 1.00 95.81 103 THR A CA 1
ATOM 772 C C . THR A 1 103 ? 14.225 6.288 -6.883 1.00 95.81 103 THR A C 1
ATOM 774 O O . THR A 1 103 ? 13.319 5.773 -6.237 1.00 95.81 103 THR A O 1
ATOM 777 N N . SER A 1 104 ? 14.166 7.566 -7.277 1.00 95.12 104 SER A N 1
ATOM 778 C CA . SER A 1 104 ? 12.969 8.407 -7.105 1.00 95.12 104 SER A CA 1
ATOM 779 C C . SER A 1 104 ? 11.813 8.025 -8.045 1.00 95.12 104 SER A C 1
ATOM 781 O O . SER A 1 104 ? 10.677 8.413 -7.788 1.00 95.12 104 SER A O 1
ATOM 783 N N . TRP A 1 105 ? 12.071 7.235 -9.089 1.00 95.12 105 TRP A N 1
ATOM 784 C CA . TRP A 1 105 ? 11.044 6.639 -9.951 1.00 95.12 105 TRP A CA 1
ATOM 785 C C . TRP A 1 105 ? 10.507 5.368 -9.292 1.00 95.12 105 TRP A C 1
ATOM 787 O O . TRP A 1 105 ? 10.904 4.245 -9.603 1.00 95.12 105 TRP A O 1
ATOM 797 N N . ASN A 1 106 ? 9.725 5.575 -8.231 1.00 95.00 106 ASN A N 1
ATOM 798 C CA . ASN A 1 106 ? 9.280 4.521 -7.328 1.00 95.00 106 ASN A CA 1
ATOM 799 C C . ASN A 1 106 ? 7.763 4.554 -7.137 1.00 95.00 106 ASN A C 1
ATOM 801 O O . ASN A 1 106 ? 7.274 4.900 -6.062 1.00 95.00 106 ASN A O 1
ATOM 805 N N . ASP A 1 107 ? 7.049 4.193 -8.197 1.00 95.06 107 ASP A N 1
ATOM 806 C CA . ASP A 1 107 ? 5.595 4.080 -8.306 1.00 95.06 107 ASP A CA 1
ATOM 807 C C . ASP A 1 107 ? 4.954 3.464 -7.076 1.00 95.06 107 ASP A C 1
ATOM 809 O O . ASP A 1 107 ? 5.462 2.490 -6.514 1.00 95.06 107 ASP A O 1
ATOM 813 N N . LEU A 1 108 ? 3.820 4.033 -6.668 1.00 95.25 108 LEU A N 1
ATOM 814 C CA . LEU A 1 108 ? 3.182 3.733 -5.391 1.00 95.25 108 LEU A CA 1
ATOM 815 C C . LEU A 1 108 ? 1.765 3.213 -5.576 1.00 95.25 108 LEU A C 1
ATOM 817 O O . LEU A 1 108 ? 0.939 3.841 -6.238 1.00 95.25 108 LEU A O 1
ATOM 821 N N . LEU A 1 109 ? 1.459 2.122 -4.872 1.00 97.25 109 LEU A N 1
ATOM 822 C CA . LEU A 1 109 ? 0.098 1.707 -4.555 1.00 97.25 109 LEU A CA 1
ATOM 823 C C . LEU A 1 109 ? -0.144 1.902 -3.057 1.00 97.25 109 LEU A C 1
ATOM 825 O O . LEU A 1 109 ? 0.597 1.399 -2.212 1.00 97.25 109 LEU A O 1
ATOM 829 N N . ILE A 1 110 ? -1.228 2.599 -2.727 1.00 97.31 110 ILE A N 1
ATOM 830 C CA . ILE A 1 110 ? -1.673 2.804 -1.351 1.00 97.31 110 ILE A CA 1
ATOM 831 C C . ILE A 1 110 ? -3.129 2.362 -1.244 1.00 97.31 110 ILE A C 1
ATOM 833 O O . ILE A 1 110 ? -4.011 2.952 -1.871 1.00 97.31 110 ILE A O 1
ATOM 837 N N . ALA A 1 111 ? -3.399 1.375 -0.397 1.00 96.50 111 ALA A N 1
ATOM 838 C CA . ALA A 1 111 ? -4.725 1.135 0.146 1.00 96.50 111 ALA A CA 1
ATOM 839 C C . ALA A 1 111 ? -4.794 1.738 1.549 1.00 96.50 111 ALA A C 1
ATOM 841 O O . ALA A 1 111 ? -3.994 1.408 2.419 1.00 96.50 111 ALA A O 1
ATOM 842 N N . TYR A 1 112 ? -5.744 2.633 1.776 1.00 95.75 112 TYR A N 1
ATOM 843 C CA . TYR A 1 112 ? -5.824 3.438 2.988 1.00 95.75 112 TYR A CA 1
ATOM 844 C C . TYR A 1 112 ? -7.178 3.256 3.658 1.00 95.75 112 TYR A C 1
ATOM 846 O O . TYR A 1 112 ? -8.219 3.315 3.000 1.00 95.75 112 TYR A O 1
ATOM 854 N N . GLN A 1 113 ? -7.162 3.071 4.971 1.00 94.00 113 GLN A N 1
ATOM 855 C CA . GLN A 1 113 ? -8.353 2.992 5.804 1.00 94.00 113 GLN A CA 1
ATOM 856 C C . GLN A 1 113 ? -8.485 4.259 6.644 1.00 94.00 113 GLN A C 1
ATOM 858 O O . GLN A 1 113 ? -7.486 4.823 7.081 1.00 94.00 113 GLN A O 1
ATOM 863 N N . VAL A 1 114 ? -9.720 4.680 6.898 1.00 93.19 114 VAL A N 1
ATOM 864 C CA . VAL A 1 114 ? -10.064 5.597 7.987 1.00 93.19 114 VAL A CA 1
ATOM 865 C C . VAL A 1 114 ? -11.190 4.971 8.791 1.00 93.19 114 VAL A C 1
ATOM 867 O O . VAL A 1 114 ? -12.296 4.809 8.263 1.00 93.19 114 VAL A O 1
ATOM 870 N N . ASP A 1 115 ? -10.908 4.661 10.054 1.00 89.69 115 ASP A N 1
ATOM 871 C CA . ASP A 1 115 ? -11.907 4.284 11.049 1.00 89.69 115 ASP A CA 1
ATOM 872 C C . ASP A 1 115 ? -12.007 5.380 12.127 1.00 89.69 115 ASP A C 1
ATOM 874 O O . ASP A 1 115 ? -11.113 5.512 12.965 1.00 89.69 115 ASP A O 1
ATOM 878 N N . PRO A 1 116 ? -13.049 6.231 12.086 1.00 85.00 116 PRO A N 1
ATOM 879 C CA . PRO A 1 116 ? -13.209 7.329 13.030 1.00 85.00 116 PRO A CA 1
ATOM 880 C C . PRO A 1 116 ? -13.867 6.897 14.349 1.00 85.00 116 PRO A C 1
ATOM 882 O O . PRO A 1 116 ? -14.176 7.767 15.173 1.00 85.00 116 PRO A O 1
ATOM 885 N N . THR A 1 117 ? -14.183 5.611 14.545 1.00 84.31 117 THR A N 1
ATOM 886 C CA . THR A 1 117 ? -14.850 5.180 15.775 1.00 84.31 117 THR A CA 1
ATOM 887 C C . THR A 1 117 ? -13.929 5.322 16.987 1.00 84.31 117 THR A C 1
ATOM 889 O O . THR A 1 117 ? -12.715 5.144 16.895 1.00 84.31 117 THR A O 1
ATOM 892 N N . PRO A 1 118 ? -14.478 5.677 18.161 1.00 84.62 118 PRO A N 1
ATOM 893 C CA . PRO A 1 118 ? -13.726 5.585 19.401 1.00 84.62 118 PRO A CA 1
ATOM 894 C C . PRO A 1 118 ? -13.303 4.144 19.672 1.00 84.62 118 PRO A C 1
ATOM 896 O O . PRO A 1 118 ? -14.043 3.209 19.381 1.00 84.62 118 PRO A O 1
ATOM 899 N N . ASP A 1 119 ? -12.144 3.989 20.299 1.00 83.12 119 ASP A N 1
ATOM 900 C CA . ASP A 1 119 ? -11.665 2.687 20.739 1.00 83.12 119 ASP A CA 1
ATOM 901 C C . ASP A 1 119 ? -12.651 2.013 21.715 1.00 83.12 119 ASP A C 1
ATOM 903 O O . ASP A 1 119 ? -13.136 2.658 22.655 1.00 83.12 119 ASP A O 1
ATOM 907 N N . ASP A 1 120 ? -12.951 0.729 21.487 1.00 84.31 120 ASP A N 1
ATOM 908 C CA . ASP A 1 120 ? -13.730 -0.104 22.407 1.00 84.31 120 ASP A CA 1
ATOM 909 C C . ASP A 1 120 ? -12.801 -1.116 23.093 1.00 84.31 120 ASP A C 1
ATOM 911 O O . ASP A 1 120 ? -12.555 -2.204 22.565 1.00 84.31 120 ASP A O 1
ATOM 915 N N . PRO A 1 121 ? -12.346 -0.831 24.327 1.00 82.81 121 PRO A N 1
ATOM 916 C CA . PRO A 1 121 ? -11.417 -1.704 25.040 1.00 82.81 121 PRO A CA 1
ATOM 917 C C . PRO A 1 121 ? -12.034 -3.050 25.459 1.00 82.81 121 PRO A C 1
ATOM 919 O O . PRO A 1 121 ? -11.336 -3.889 26.030 1.00 82.81 121 PRO A O 1
ATOM 922 N N . ASN A 1 122 ? -13.339 -3.264 25.244 1.00 85.38 122 ASN A N 1
ATOM 923 C CA . ASN A 1 122 ? -14.029 -4.524 25.536 1.00 85.38 122 ASN A CA 1
ATOM 924 C C . ASN A 1 122 ? -14.353 -5.336 24.272 1.00 85.38 122 ASN A C 1
ATOM 926 O O . ASN A 1 122 ? -15.002 -6.383 24.377 1.00 85.38 122 ASN A O 1
ATOM 930 N N . GLN A 1 123 ? -13.924 -4.869 23.097 1.00 82.56 123 GLN A N 1
ATOM 931 C CA . GLN A 1 123 ? -14.143 -5.528 21.816 1.00 82.56 123 GLN A CA 1
ATOM 932 C C . GLN A 1 123 ? -13.474 -6.917 21.808 1.00 82.56 123 GLN A C 1
ATOM 934 O O . GLN A 1 123 ? -12.320 -7.082 22.203 1.00 82.56 123 GLN A O 1
ATOM 939 N N . ASN A 1 124 ? -14.225 -7.947 21.400 1.00 80.56 124 ASN A N 1
ATOM 940 C CA . ASN A 1 124 ? -13.737 -9.323 21.274 1.00 80.56 124 ASN A CA 1
ATOM 941 C C . ASN A 1 124 ? -14.168 -9.934 19.920 1.00 80.56 124 ASN A C 1
ATOM 943 O O . ASN A 1 124 ? -15.381 -10.067 19.703 1.00 80.56 124 ASN A O 1
ATOM 947 N N . PRO A 1 125 ? -13.226 -10.322 19.034 1.00 82.38 125 PRO A N 1
ATOM 948 C CA . PRO A 1 125 ? -11.770 -10.136 19.140 1.00 82.38 125 PRO A CA 1
ATOM 949 C C . PRO A 1 125 ? -11.367 -8.654 19.274 1.00 82.38 125 PRO A C 1
ATOM 951 O O . PRO A 1 125 ? -12.165 -7.790 18.902 1.00 82.38 125 PRO A O 1
ATOM 954 N N . PRO A 1 126 ? -10.185 -8.358 19.848 1.00 81.69 126 PRO A N 1
ATOM 955 C CA . PRO A 1 126 ? -9.703 -6.987 19.997 1.00 81.69 126 PRO A CA 1
ATOM 956 C C . PRO A 1 126 ? -9.415 -6.375 18.622 1.00 81.69 126 PRO A C 1
ATOM 958 O O . PRO A 1 126 ? -8.675 -6.964 17.835 1.00 81.69 126 PRO A O 1
ATOM 961 N N . VAL A 1 127 ? -10.002 -5.208 18.344 1.00 82.88 127 VAL A N 1
ATOM 962 C CA . VAL A 1 127 ? -9.743 -4.409 17.140 1.00 82.88 127 VAL A CA 1
ATOM 963 C C . VAL A 1 127 ? -9.794 -2.929 17.505 1.00 82.88 127 VAL A C 1
ATOM 965 O O . VAL A 1 127 ? -10.850 -2.410 17.878 1.00 82.88 127 VAL A O 1
ATOM 968 N N . ASP A 1 128 ? -8.657 -2.261 17.353 1.00 83.06 128 ASP A N 1
ATOM 969 C CA . ASP A 1 128 ? -8.510 -0.833 17.620 1.00 83.06 128 ASP A CA 1
ATOM 970 C C . ASP A 1 128 ? -8.875 -0.027 16.358 1.00 83.06 128 ASP A C 1
ATOM 972 O O . ASP A 1 128 ? -8.661 -0.502 15.235 1.00 83.06 128 ASP A O 1
ATOM 976 N N . PRO A 1 129 ? -9.409 1.198 16.501 1.00 85.00 129 PRO A N 1
ATOM 977 C CA . PRO A 1 129 ? -9.671 2.055 15.357 1.00 85.00 129 PRO A CA 1
ATOM 978 C C . PRO A 1 129 ? -8.344 2.461 14.715 1.00 85.00 129 PRO A C 1
ATOM 980 O O . PRO A 1 129 ? -7.366 2.783 15.396 1.00 85.00 129 PRO A O 1
ATOM 983 N N . TYR A 1 130 ? -8.316 2.439 13.387 1.00 88.56 130 TYR A N 1
ATOM 984 C CA . TYR A 1 130 ? -7.096 2.622 12.618 1.00 88.56 130 TYR A CA 1
ATOM 985 C C . TYR A 1 130 ? -7.330 3.499 11.387 1.00 88.56 130 TYR A C 1
ATOM 987 O O . TYR A 1 130 ? -8.206 3.215 10.563 1.00 88.56 130 TYR A O 1
ATOM 995 N N . SER A 1 131 ? -6.487 4.527 11.251 1.00 91.38 131 SER A N 1
ATOM 996 C CA . SER A 1 131 ? -6.371 5.363 10.056 1.00 91.38 131 SER A CA 1
ATOM 997 C C . SER A 1 131 ? -4.943 5.310 9.518 1.00 91.38 131 SER A C 1
ATOM 999 O O . SER A 1 131 ? -4.010 5.764 10.183 1.00 91.38 131 SER A O 1
ATOM 1001 N N . GLY A 1 132 ? -4.756 4.758 8.323 1.00 93.50 132 GLY A N 1
ATOM 1002 C CA . GLY A 1 132 ? -3.428 4.548 7.751 1.00 93.50 132 GLY A CA 1
ATOM 1003 C C . GLY A 1 132 ? -3.410 3.590 6.563 1.00 93.50 132 GLY A C 1
ATOM 1004 O O . GLY A 1 132 ? -4.447 3.069 6.139 1.00 93.50 132 GLY A O 1
ATOM 1005 N N . ASN A 1 133 ? -2.211 3.364 6.030 1.00 94.44 133 ASN A N 1
ATOM 1006 C CA . ASN A 1 133 ? -1.960 2.391 4.968 1.00 94.44 133 ASN A CA 1
ATOM 1007 C C . ASN A 1 133 ? -2.162 0.939 5.446 1.00 94.44 133 ASN A C 1
ATOM 1009 O O . ASN A 1 133 ? -1.524 0.502 6.401 1.00 94.44 133 ASN A O 1
ATOM 1013 N N . VAL A 1 134 ? -2.968 0.159 4.726 1.00 92.69 134 VAL A N 1
ATOM 1014 C CA . VAL A 1 134 ? -3.161 -1.284 4.973 1.00 92.69 134 VAL A CA 1
ATOM 1015 C C . VAL A 1 134 ? -2.367 -2.169 4.006 1.00 92.69 134 VAL A C 1
ATOM 1017 O O . VAL A 1 134 ? -2.311 -3.382 4.189 1.00 92.69 134 VAL A O 1
ATOM 1020 N N . THR A 1 135 ? -1.731 -1.583 2.986 1.00 91.75 135 THR A N 1
ATOM 1021 C CA . THR A 1 135 ? -0.862 -2.295 2.036 1.00 91.75 135 THR A CA 1
ATOM 1022 C C . THR A 1 135 ? 0.602 -2.000 2.313 1.00 91.75 135 THR A C 1
ATOM 1024 O O . THR A 1 135 ? 1.181 -1.068 1.750 1.00 91.75 135 THR A O 1
ATOM 1027 N N . PHE A 1 136 ? 1.205 -2.799 3.187 1.00 90.69 136 PHE A N 1
ATOM 1028 C CA . PHE A 1 136 ? 2.624 -2.727 3.499 1.00 90.69 136 PHE A CA 1
ATOM 1029 C C . PHE A 1 136 ? 3.246 -4.120 3.547 1.00 90.69 136 PHE A C 1
ATOM 1031 O O . PHE A 1 136 ? 2.584 -5.093 3.905 1.00 90.69 136 PHE A O 1
ATOM 1038 N N . ILE A 1 137 ? 4.529 -4.196 3.208 1.00 87.88 137 ILE A N 1
ATOM 1039 C CA . ILE A 1 137 ? 5.339 -5.411 3.297 1.00 87.88 137 ILE A CA 1
ATOM 1040 C C . ILE A 1 137 ? 6.528 -5.189 4.238 1.00 87.88 137 ILE A C 1
ATOM 1042 O O . ILE 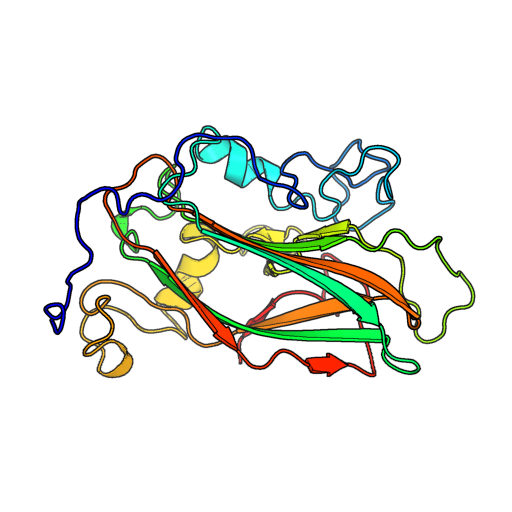A 1 137 ? 7.029 -4.063 4.325 1.00 87.88 137 ILE A O 1
ATOM 1046 N N . PRO A 1 138 ? 7.007 -6.223 4.950 1.00 85.19 138 PRO A N 1
ATOM 1047 C CA . PRO A 1 138 ? 8.187 -6.090 5.796 1.00 85.19 138 PRO A CA 1
ATOM 1048 C C . PRO A 1 138 ? 9.419 -5.665 4.991 1.00 85.19 138 PRO A C 1
ATOM 1050 O O . PRO A 1 138 ? 9.719 -6.229 3.937 1.00 85.19 138 PRO A O 1
ATOM 1053 N N . ASN A 1 139 ? 10.176 -4.698 5.506 1.00 83.31 139 ASN A N 1
ATOM 1054 C CA . ASN A 1 139 ? 11.454 -4.306 4.930 1.00 83.31 139 ASN A CA 1
ATOM 1055 C C . ASN A 1 139 ? 12.455 -5.469 5.090 1.00 83.31 139 ASN A C 1
ATOM 1057 O O . ASN A 1 139 ? 12.734 -5.878 6.222 1.00 83.31 139 ASN A O 1
ATOM 1061 N N . PRO A 1 140 ? 13.069 -5.973 4.003 1.00 77.88 140 PRO A N 1
ATOM 1062 C CA . PRO A 1 140 ? 14.004 -7.098 4.078 1.00 77.88 140 PRO A CA 1
ATOM 1063 C C . PRO A 1 140 ? 15.240 -6.802 4.943 1.00 77.88 140 PRO A C 1
ATOM 1065 O O . PRO A 1 140 ? 15.828 -7.713 5.523 1.00 77.88 140 PRO A O 1
ATOM 1068 N N . ASN A 1 141 ? 15.623 -5.528 5.069 1.00 81.81 141 ASN A N 1
ATOM 1069 C CA . ASN A 1 141 ? 16.757 -5.090 5.884 1.00 81.81 141 ASN A CA 1
ATOM 1070 C C . ASN A 1 141 ? 16.363 -4.733 7.325 1.00 81.81 141 ASN A C 1
ATOM 1072 O O . ASN A 1 141 ? 17.232 -4.596 8.186 1.00 81.81 141 ASN A O 1
ATOM 1076 N N . ASN A 1 142 ? 15.068 -4.560 7.591 1.00 83.81 142 ASN A N 1
ATOM 1077 C CA . ASN A 1 142 ? 14.536 -4.255 8.911 1.00 83.81 142 ASN A CA 1
ATOM 1078 C C . ASN A 1 142 ? 13.104 -4.803 9.036 1.00 83.81 142 ASN A C 1
ATOM 1080 O O . ASN A 1 142 ? 12.157 -4.051 8.830 1.00 83.81 142 ASN A O 1
ATOM 1084 N N . PRO A 1 143 ? 12.915 -6.083 9.400 1.00 77.44 143 PRO A N 1
ATOM 1085 C CA . PRO A 1 143 ? 11.587 -6.702 9.435 1.00 77.44 143 PRO A CA 1
ATOM 1086 C C . PRO A 1 143 ? 10.582 -6.023 10.374 1.00 77.44 143 PRO A C 1
ATOM 1088 O O . PRO A 1 143 ? 9.389 -6.241 10.234 1.00 77.44 143 PRO A O 1
ATOM 1091 N N . ALA A 1 144 ? 11.054 -5.199 11.315 1.00 75.06 144 ALA A N 1
ATOM 1092 C CA . ALA A 1 144 ? 10.204 -4.381 12.175 1.00 75.06 144 ALA A CA 1
ATOM 1093 C C . ALA A 1 144 ? 9.710 -3.091 11.491 1.00 75.06 144 ALA A C 1
ATOM 1095 O O . ALA A 1 144 ? 9.071 -2.274 12.130 1.00 75.06 144 ALA A O 1
ATOM 1096 N N . GLN A 1 145 ? 10.029 -2.859 10.219 1.00 83.06 145 GLN A N 1
ATOM 1097 C CA . GLN A 1 145 ? 9.586 -1.700 9.454 1.00 83.06 145 GLN A CA 1
ATOM 1098 C C . GLN A 1 145 ? 8.742 -2.165 8.269 1.00 83.06 145 GLN A C 1
ATOM 1100 O O . GLN A 1 145 ? 9.209 -2.961 7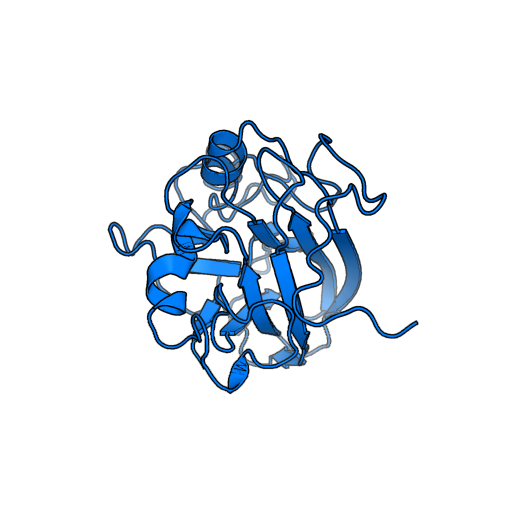.458 1.00 83.06 145 GLN A O 1
ATOM 1105 N N . GLY A 1 146 ? 7.535 -1.620 8.126 1.00 87.44 146 GLY A N 1
ATOM 1106 C CA . GLY A 1 146 ? 6.732 -1.773 6.914 1.00 87.44 146 GLY A CA 1
ATOM 1107 C C . GLY A 1 146 ? 7.177 -0.811 5.809 1.00 87.44 146 GLY A C 1
ATOM 1108 O O . GLY A 1 146 ? 7.551 0.331 6.079 1.00 87.44 146 GLY A O 1
ATOM 1109 N N . LEU A 1 147 ? 7.121 -1.262 4.560 1.00 91.19 147 LEU A N 1
ATOM 1110 C CA . LEU A 1 147 ? 7.252 -0.438 3.359 1.00 91.19 147 LEU A CA 1
ATOM 1111 C C . LEU A 1 147 ? 5.918 -0.450 2.609 1.00 91.19 147 LEU A C 1
ATOM 1113 O O . LEU A 1 147 ? 5.311 -1.518 2.523 1.00 91.19 147 LEU A O 1
ATOM 1117 N N . PRO A 1 148 ? 5.458 0.681 2.050 1.00 94.06 148 PRO A N 1
ATOM 1118 C CA . PRO A 1 148 ? 4.275 0.686 1.208 1.00 94.06 148 PRO A CA 1
ATOM 1119 C C . PRO A 1 148 ? 4.576 -0.075 -0.087 1.00 94.06 148 PRO A C 1
ATOM 1121 O O . PRO A 1 148 ? 5.741 -0.275 -0.456 1.00 94.06 148 PRO A O 1
ATOM 1124 N N . ILE A 1 149 ? 3.523 -0.486 -0.788 1.00 96.19 149 ILE A N 1
ATOM 1125 C CA . ILE A 1 149 ? 3.683 -1.153 -2.076 1.00 96.19 149 ILE A CA 1
ATOM 1126 C C . ILE A 1 149 ? 4.291 -0.169 -3.067 1.00 96.19 149 ILE A C 1
ATOM 1128 O O . ILE A 1 149 ? 3.717 0.873 -3.380 1.00 96.19 149 ILE A O 1
ATOM 1132 N N . SER A 1 150 ? 5.491 -0.517 -3.513 1.00 96.06 150 SER A N 1
ATOM 1133 C CA . SER A 1 150 ? 6.278 0.250 -4.461 1.00 96.06 150 SER A CA 1
ATOM 1134 C C . SER A 1 150 ? 7.155 -0.676 -5.280 1.00 96.06 150 SER A C 1
ATOM 1136 O O . SER A 1 150 ? 7.376 -1.820 -4.873 1.00 96.06 150 SER A O 1
ATOM 1138 N N . ILE A 1 151 ? 7.710 -0.181 -6.384 1.00 94.88 151 ILE A N 1
ATOM 1139 C CA . ILE A 1 151 ? 8.650 -0.956 -7.205 1.00 94.88 151 ILE A CA 1
ATOM 1140 C C . ILE A 1 151 ? 9.819 -1.465 -6.360 1.00 94.88 151 ILE A C 1
ATOM 1142 O O . ILE A 1 151 ? 10.167 -2.641 -6.407 1.00 94.88 151 ILE A O 1
ATOM 1146 N N . THR A 1 152 ? 10.393 -0.592 -5.533 1.00 94.50 152 THR A N 1
ATOM 1147 C CA . THR A 1 152 ? 11.541 -0.918 -4.680 1.00 94.50 152 THR A CA 1
ATOM 1148 C C . THR A 1 152 ? 11.186 -1.936 -3.606 1.00 94.50 152 THR A C 1
ATOM 1150 O O . THR A 1 152 ? 11.978 -2.829 -3.315 1.00 94.50 152 THR A O 1
ATOM 1153 N N . ALA A 1 153 ? 10.005 -1.815 -2.998 1.00 93.94 153 ALA A N 1
ATOM 1154 C CA . ALA A 1 153 ? 9.564 -2.771 -1.990 1.00 93.94 153 ALA A CA 1
ATOM 1155 C C . ALA A 1 153 ? 9.257 -4.142 -2.625 1.00 93.94 153 ALA A C 1
ATOM 1157 O O . ALA A 1 153 ? 9.560 -5.178 -2.033 1.00 93.94 153 ALA A O 1
ATOM 1158 N N . LEU A 1 154 ? 8.699 -4.148 -3.840 1.00 94.88 154 LEU A N 1
ATOM 1159 C CA . LEU A 1 154 ? 8.316 -5.355 -4.565 1.00 94.88 154 LEU A CA 1
ATOM 1160 C C . LEU A 1 154 ? 9.432 -5.992 -5.400 1.00 94.88 154 LEU A C 1
ATOM 1162 O O . LEU A 1 154 ? 9.218 -7.097 -5.879 1.00 94.88 154 LEU A O 1
ATOM 1166 N N . ASP A 1 155 ? 10.611 -5.379 -5.525 1.00 94.62 155 ASP A N 1
ATOM 1167 C CA . ASP A 1 155 ? 11.764 -5.920 -6.265 1.00 94.62 155 ASP A CA 1
ATOM 1168 C C . ASP A 1 155 ? 11.990 -7.436 -6.073 1.00 94.62 155 ASP A C 1
ATOM 1170 O O . ASP A 1 155 ? 11.942 -8.173 -7.063 1.00 94.62 155 ASP A O 1
ATOM 1174 N N . PRO A 1 156 ? 12.119 -7.961 -4.834 1.00 92.94 156 PRO A N 1
ATOM 1175 C CA . PRO A 1 156 ? 12.289 -9.399 -4.647 1.00 92.94 156 PRO A CA 1
ATOM 1176 C C . PRO A 1 156 ? 11.072 -10.208 -5.109 1.00 92.94 156 PRO A C 1
ATOM 1178 O O . PRO A 1 156 ? 11.248 -11.325 -5.571 1.00 92.94 156 PRO A O 1
ATOM 1181 N N . TYR A 1 157 ? 9.858 -9.660 -5.012 1.00 93.75 157 TYR A N 1
ATOM 1182 C CA . TYR A 1 157 ? 8.617 -10.331 -5.406 1.00 93.75 157 TYR A CA 1
ATOM 1183 C C . TYR A 1 157 ? 8.369 -10.304 -6.913 1.00 93.75 157 TYR A C 1
ATOM 1185 O O . TYR A 1 157 ? 7.603 -11.133 -7.396 1.00 93.75 157 TYR A O 1
ATOM 1193 N N . PHE A 1 158 ? 9.004 -9.393 -7.652 1.00 94.75 158 PHE A N 1
ATOM 1194 C CA . PHE A 1 158 ? 9.022 -9.424 -9.110 1.00 94.75 158 PHE A CA 1
ATOM 1195 C C . PHE A 1 158 ? 9.940 -10.529 -9.623 1.00 94.75 158 PHE A C 1
ATOM 1197 O O . PHE A 1 158 ? 9.487 -11.353 -10.408 1.00 94.75 158 PHE A O 1
ATOM 1204 N N . ASP A 1 159 ? 11.184 -10.599 -9.131 1.00 88.75 159 ASP A N 1
ATOM 1205 C CA . ASP A 1 159 ? 12.148 -11.644 -9.526 1.00 88.75 159 ASP A CA 1
ATOM 1206 C C . ASP A 1 159 ? 11.701 -13.054 -9.069 1.00 88.75 159 ASP A C 1
ATOM 1208 O O .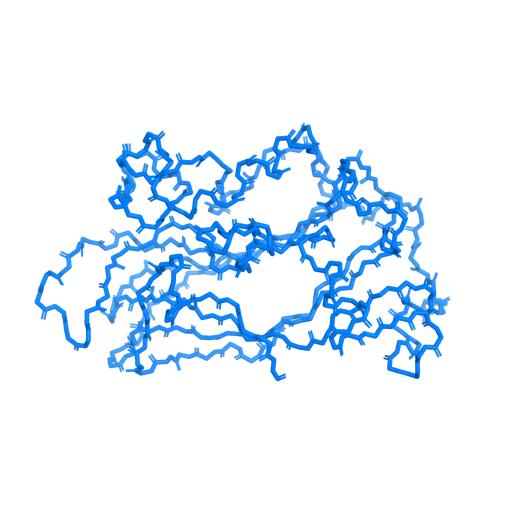 ASP A 1 159 ? 12.041 -14.067 -9.683 1.00 88.75 159 ASP A O 1
ATOM 1212 N N . GLY A 1 160 ? 10.878 -13.130 -8.016 1.00 85.50 160 GLY A N 1
ATOM 1213 C CA . GLY A 1 160 ? 10.074 -14.304 -7.668 1.00 85.50 160 GLY A CA 1
ATOM 1214 C C . GLY A 1 160 ? 9.326 -14.116 -6.341 1.00 85.50 160 GLY A C 1
ATOM 1215 O O . GLY A 1 160 ? 9.936 -13.723 -5.349 1.00 85.50 160 GLY A O 1
ATOM 1216 N N . PRO A 1 161 ? 8.019 -14.425 -6.237 1.00 91.81 161 PRO A N 1
ATOM 1217 C CA . PRO A 1 161 ? 7.242 -15.373 -7.046 1.00 91.81 161 PRO A CA 1
ATOM 1218 C C . PRO A 1 161 ? 6.480 -14.776 -8.242 1.00 91.81 161 PRO A C 1
ATOM 1220 O O . PRO A 1 161 ? 5.690 -15.488 -8.853 1.00 91.81 161 PRO A O 1
ATOM 1223 N N . GLY A 1 162 ? 6.675 -13.495 -8.552 1.00 94.06 162 GLY A N 1
ATOM 1224 C CA . GLY A 1 162 ? 6.027 -12.822 -9.672 1.00 94.06 162 GLY A CA 1
ATOM 1225 C C . GLY A 1 162 ? 6.507 -13.284 -11.046 1.00 94.06 162 GLY A C 1
ATOM 1226 O O . GLY A 1 162 ? 7.056 -14.370 -11.221 1.00 94.06 162 GLY A O 1
ATOM 1227 N N . TYR A 1 163 ? 6.254 -12.439 -12.038 1.00 95.88 163 TYR A N 1
ATOM 1228 C CA . TYR A 1 163 ? 6.492 -12.727 -13.445 1.00 95.88 163 TYR A CA 1
ATOM 1229 C C . TYR A 1 163 ? 7.303 -11.599 -14.062 1.00 95.88 163 TYR A C 1
ATOM 1231 O O . TYR A 1 163 ? 6.995 -10.422 -13.849 1.00 95.88 163 TYR A O 1
ATOM 1239 N N . THR A 1 164 ? 8.297 -11.952 -14.875 1.00 95.69 164 THR A N 1
ATOM 1240 C CA . THR A 1 164 ? 9.197 -10.978 -15.502 1.00 95.69 164 THR A CA 1
ATOM 1241 C C . THR A 1 164 ? 9.399 -11.240 -16.989 1.00 95.69 164 THR A C 1
ATOM 1243 O O . THR A 1 164 ? 9.294 -12.365 -17.482 1.00 95.69 164 THR A O 1
ATOM 1246 N N . TYR A 1 165 ? 9.737 -10.188 -17.733 1.00 91.12 165 TYR A N 1
ATOM 1247 C CA . TYR A 1 165 ? 10.116 -10.261 -19.142 1.00 91.12 165 TYR A CA 1
ATOM 1248 C C . TYR A 1 165 ? 9.109 -11.067 -19.993 1.00 91.12 165 TYR A C 1
ATOM 1250 O O . TYR A 1 165 ? 7.900 -10.872 -19.927 1.00 91.12 165 TYR A O 1
ATOM 1258 N N . ASN A 1 166 ? 9.608 -11.995 -20.813 1.00 90.06 166 ASN A N 1
ATOM 1259 C CA . ASN A 1 166 ? 8.824 -12.752 -21.788 1.00 90.06 166 ASN A CA 1
ATOM 1260 C C . ASN A 1 166 ? 8.100 -13.965 -21.179 1.00 90.06 166 ASN A C 1
ATOM 1262 O O . ASN A 1 166 ? 7.838 -14.944 -21.889 1.00 90.06 166 ASN A O 1
ATOM 1266 N N . GLU A 1 167 ? 7.832 -13.958 -19.876 1.00 93.81 167 GLU A N 1
ATOM 1267 C CA . GLU A 1 167 ? 7.055 -15.022 -19.259 1.00 93.81 167 GLU A CA 1
ATOM 1268 C C . GLU A 1 167 ? 5.627 -15.076 -19.834 1.00 93.81 167 GLU A C 1
ATOM 1270 O O . GLU A 1 167 ? 5.009 -14.036 -20.075 1.00 93.81 167 GLU A O 1
ATOM 1275 N N . PRO A 1 168 ? 5.069 -16.281 -20.075 1.00 93.81 168 PRO A N 1
ATOM 1276 C CA . PRO A 1 168 ? 3.758 -16.434 -20.710 1.00 93.81 168 PRO A CA 1
ATOM 1277 C C . PRO A 1 168 ? 2.617 -15.676 -20.021 1.00 93.81 168 PRO A C 1
ATOM 1279 O O . PRO A 1 168 ? 1.689 -15.238 -20.696 1.00 93.81 168 PRO A O 1
ATOM 1282 N N . GLN A 1 169 ? 2.690 -15.521 -18.700 1.00 93.00 169 GLN A N 1
ATOM 1283 C CA . GLN A 1 169 ? 1.708 -14.845 -17.855 1.00 93.00 169 GLN A CA 1
ATOM 1284 C C . GLN A 1 169 ? 1.597 -13.352 -18.179 1.00 93.00 169 GLN A C 1
ATOM 1286 O O . GLN A 1 169 ? 0.530 -12.770 -18.004 1.00 93.00 169 GLN A O 1
ATOM 1291 N N . LEU A 1 170 ? 2.669 -12.751 -18.700 1.00 91.88 170 LEU A N 1
ATOM 1292 C CA . LEU A 1 170 ? 2.694 -11.353 -19.124 1.00 91.88 170 LEU A CA 1
ATOM 1293 C C . LEU A 1 170 ? 2.242 -11.168 -20.577 1.00 91.88 170 LEU A C 1
ATOM 1295 O O . LEU A 1 170 ? 2.042 -10.044 -21.023 1.00 91.88 170 LEU A O 1
ATOM 1299 N N . SER A 1 171 ? 2.044 -12.246 -21.340 1.00 92.00 171 SER A N 1
ATOM 1300 C CA . SER A 1 171 ? 1.679 -12.139 -22.753 1.00 92.00 171 SER A CA 1
ATOM 1301 C C . SER A 1 171 ? 0.332 -11.430 -22.943 1.00 92.00 171 SER A C 1
ATOM 1303 O O . SER A 1 171 ? -0.716 -11.930 -22.534 1.00 92.00 171 SER A O 1
ATOM 1305 N N . GLY A 1 172 ? 0.353 -10.280 -23.619 1.00 87.50 172 GLY A N 1
ATOM 1306 C CA . GLY A 1 172 ? -0.815 -9.454 -23.903 1.00 87.50 172 GLY A CA 1
ATOM 1307 C C . GLY A 1 172 ? -1.232 -8.513 -22.772 1.00 87.50 172 GLY A C 1
ATOM 1308 O O . GLY A 1 172 ? -2.277 -7.876 -22.909 1.00 87.50 172 GLY A O 1
ATOM 1309 N N . THR A 1 173 ? -0.469 -8.415 -21.679 1.00 88.25 173 THR A N 1
ATOM 1310 C CA . THR A 1 173 ? -0.788 -7.508 -20.559 1.00 88.25 173 THR A CA 1
ATOM 1311 C C . THR A 1 173 ? -0.269 -6.090 -20.783 1.00 88.25 173 THR A C 1
ATOM 1313 O O . THR A 1 173 ? -0.752 -5.161 -20.140 1.00 88.25 173 THR A O 1
ATOM 1316 N N . GLY A 1 174 ? 0.688 -5.912 -21.697 1.00 87.94 174 GLY A N 1
ATOM 1317 C CA . GLY A 1 174 ? 1.440 -4.675 -21.880 1.00 87.94 174 GLY A CA 1
ATOM 1318 C C . GLY A 1 174 ? 2.726 -4.610 -21.051 1.00 87.94 174 GLY A C 1
ATOM 1319 O O . GLY A 1 174 ? 3.424 -3.607 -21.147 1.00 87.94 174 GLY A O 1
ATOM 1320 N N . PHE A 1 175 ? 3.038 -5.643 -20.258 1.00 91.12 175 PHE A N 1
ATOM 1321 C CA . PHE A 1 175 ? 4.219 -5.733 -19.391 1.00 91.12 175 PHE A CA 1
ATOM 1322 C C . PHE A 1 175 ? 5.218 -6.823 -19.836 1.00 91.12 175 PHE A C 1
ATOM 1324 O O . PHE A 1 175 ? 6.090 -7.205 -19.066 1.00 91.12 175 PHE A O 1
ATOM 1331 N N . GLU A 1 176 ? 5.159 -7.305 -21.082 1.00 89.50 176 GLU A N 1
ATOM 1332 C CA . GLU A 1 176 ? 5.973 -8.410 -21.638 1.00 89.50 176 GLU A CA 1
ATOM 1333 C C . GLU A 1 176 ? 7.509 -8.215 -21.616 1.00 89.50 176 GLU A C 1
ATOM 1335 O O . GLU A 1 176 ? 8.253 -9.092 -22.057 1.00 89.50 176 GLU A O 1
ATOM 1340 N N . GLN A 1 177 ? 8.022 -7.058 -21.198 1.00 88.06 177 GLN A N 1
ATOM 1341 C CA . GLN A 1 177 ? 9.462 -6.796 -21.006 1.00 88.06 177 GLN A CA 1
ATOM 1342 C C . GLN A 1 177 ? 9.773 -6.238 -19.609 1.00 88.06 177 GLN A C 1
ATOM 1344 O O . GLN A 1 177 ? 10.882 -5.768 -19.368 1.00 88.06 177 GLN A O 1
ATOM 1349 N N . HIS A 1 178 ? 8.793 -6.292 -18.713 1.00 92.94 178 HIS A N 1
ATOM 1350 C CA . HIS A 1 178 ? 8.784 -5.624 -17.418 1.00 92.94 178 HIS A CA 1
ATOM 1351 C C . HIS A 1 178 ? 8.447 -6.643 -16.327 1.00 92.94 178 HIS A C 1
ATOM 1353 O O . HIS A 1 178 ? 8.847 -7.803 -16.454 1.00 92.94 178 HIS A O 1
ATOM 1359 N N . ALA A 1 179 ? 7.736 -6.244 -15.269 1.00 95.69 179 ALA A N 1
ATOM 1360 C CA . ALA A 1 179 ? 7.320 -7.174 -14.233 1.00 95.69 179 ALA A CA 1
ATOM 1361 C C . ALA A 1 179 ? 5.899 -6.946 -13.721 1.00 95.69 179 ALA A C 1
ATOM 1363 O O . ALA A 1 179 ? 5.387 -5.825 -13.693 1.00 95.69 179 ALA A O 1
ATOM 1364 N N . CYS A 1 180 ? 5.307 -8.042 -13.259 1.00 96.75 180 CYS A N 1
ATOM 1365 C CA . CYS A 1 180 ? 4.144 -8.062 -12.386 1.00 96.75 180 CYS A CA 1
ATOM 1366 C C . CYS A 1 180 ? 4.455 -8.927 -11.172 1.00 96.75 180 CYS A C 1
ATOM 1368 O O . CYS A 1 180 ? 5.114 -9.959 -11.293 1.00 96.75 180 CYS A O 1
ATOM 1370 N N . SER A 1 181 ? 3.960 -8.541 -10.004 1.00 95.88 181 SER A N 1
ATOM 1371 C CA . SER A 1 181 ? 3.949 -9.434 -8.856 1.00 95.88 181 SER A CA 1
ATOM 1372 C C . SER A 1 181 ? 2.998 -10.604 -9.109 1.00 95.88 181 SER A C 1
ATOM 1374 O O . SER A 1 181 ? 2.109 -10.523 -9.964 1.00 95.88 181 SER A O 1
ATOM 1376 N N . ASP A 1 182 ? 3.132 -11.669 -8.322 1.00 94.88 182 ASP A N 1
ATOM 1377 C CA . ASP A 1 182 ? 2.007 -12.584 -8.144 1.00 94.88 182 ASP A CA 1
ATOM 1378 C C . ASP A 1 182 ? 0.914 -11.903 -7.300 1.00 94.88 182 ASP A C 1
ATOM 1380 O O . ASP A 1 182 ? 1.059 -10.750 -6.862 1.00 94.88 182 ASP A O 1
ATOM 1384 N N . TRP A 1 183 ? -0.195 -12.599 -7.082 1.00 95.50 183 TRP A N 1
ATOM 1385 C CA . TRP A 1 183 ? -1.265 -12.093 -6.239 1.00 95.50 183 TRP A CA 1
ATOM 1386 C C . TRP A 1 183 ? -0.850 -12.003 -4.771 1.00 95.50 183 TRP A C 1
ATOM 1388 O O . TRP A 1 183 ? -0.225 -12.894 -4.195 1.00 95.50 183 TRP A O 1
ATOM 1398 N N . PHE A 1 184 ? -1.281 -10.916 -4.152 1.00 95.81 184 PHE A N 1
ATOM 1399 C CA . PHE A 1 184 ? -1.190 -10.673 -2.728 1.00 95.81 184 PHE A CA 1
ATOM 1400 C C . PHE A 1 184 ? -2.584 -10.566 -2.130 1.00 95.81 184 PHE A C 1
ATOM 1402 O O . PHE A 1 184 ? -3.480 -9.989 -2.742 1.00 95.81 184 PHE A O 1
ATOM 1409 N N . THR A 1 185 ? -2.749 -11.030 -0.895 1.00 94.94 185 THR A N 1
ATOM 1410 C CA . THR A 1 185 ? -3.911 -10.696 -0.066 1.00 94.94 185 THR A CA 1
ATOM 1411 C C . THR A 1 185 ? -3.530 -9.591 0.909 1.00 94.94 185 THR A C 1
ATOM 1413 O O . THR A 1 185 ? -2.578 -9.735 1.672 1.00 94.94 185 THR A O 1
ATOM 1416 N N . ALA A 1 186 ? -4.284 -8.495 0.906 1.00 93.50 186 ALA A N 1
ATOM 1417 C CA . ALA A 1 186 ? -4.198 -7.447 1.913 1.00 93.50 186 ALA A CA 1
ATOM 1418 C C . ALA A 1 186 ? -5.331 -7.599 2.933 1.00 93.50 186 ALA A C 1
ATOM 1420 O O . ALA A 1 186 ? -6.471 -7.879 2.554 1.00 93.50 186 ALA A O 1
ATOM 1421 N N . LYS A 1 187 ? -5.034 -7.376 4.216 1.00 92.31 187 LYS A N 1
ATOM 1422 C CA . LYS A 1 187 ? -5.986 -7.484 5.327 1.00 92.31 187 LYS A CA 1
ATOM 1423 C C . LYS A 1 187 ? -5.995 -6.215 6.179 1.00 92.31 187 LYS A C 1
ATOM 1425 O O . LYS A 1 187 ? -4.947 -5.790 6.663 1.00 92.31 187 LYS A O 1
ATOM 1430 N N . GLY A 1 188 ? -7.182 -5.643 6.386 1.00 91.44 188 GLY A N 1
ATOM 1431 C CA . GLY A 1 188 ? -7.418 -4.505 7.283 1.00 91.44 188 GLY A CA 1
ATOM 1432 C C . GLY A 1 188 ? -8.321 -4.889 8.455 1.00 91.44 188 GLY A C 1
ATOM 1433 O O . GLY A 1 188 ? -9.307 -5.602 8.264 1.00 91.44 188 GLY A O 1
ATOM 1434 N N . GLY A 1 189 ? -7.987 -4.428 9.663 1.00 90.75 189 GLY A N 1
ATOM 1435 C CA . GLY A 1 189 ? -8.807 -4.589 10.868 1.00 90.75 189 GLY A CA 1
ATOM 1436 C C . GLY A 1 189 ? -9.793 -3.434 11.036 1.00 90.75 189 GLY A C 1
ATOM 1437 O O . GLY A 1 189 ? -9.403 -2.274 10.894 1.00 90.75 189 GLY A O 1
ATOM 1438 N N . VAL A 1 190 ? -11.061 -3.740 11.324 1.00 91.38 190 VAL A N 1
ATOM 1439 C CA . VAL A 1 190 ? -12.129 -2.738 11.510 1.00 91.38 190 VAL A CA 1
ATOM 1440 C C . VAL A 1 190 ? -13.125 -3.145 12.590 1.00 91.38 190 VAL A C 1
ATOM 1442 O O . VAL A 1 190 ? -13.382 -4.332 12.802 1.00 91.38 190 VAL A O 1
ATOM 1445 N N . GLN A 1 191 ? -13.745 -2.169 13.248 1.00 90.25 191 GLN A N 1
ATOM 1446 C CA . GLN A 1 191 ? -14.746 -2.456 14.275 1.00 90.25 191 GLN A CA 1
ATOM 1447 C C . GLN A 1 191 ? -16.129 -2.774 13.667 1.00 90.25 191 GLN A C 1
ATOM 1449 O O . GLN A 1 191 ? -16.596 -2.054 12.777 1.00 90.25 191 GLN A O 1
ATOM 1454 N N . PRO A 1 192 ? -16.851 -3.806 14.153 1.00 92.50 192 PRO A N 1
ATOM 1455 C CA . PRO A 1 192 ? -18.216 -4.082 13.710 1.00 92.50 192 PRO A CA 1
ATOM 1456 C C . PRO A 1 192 ? -19.146 -2.876 13.898 1.00 92.50 192 PRO A C 1
ATOM 1458 O O . PRO A 1 192 ? -19.231 -2.299 14.979 1.00 92.50 192 PRO A O 1
ATOM 1461 N N . GLY A 1 193 ? -19.910 -2.524 12.862 1.00 93.12 193 GLY A N 1
ATOM 1462 C CA . GLY A 1 193 ? -20.838 -1.389 12.888 1.00 93.12 193 GLY A CA 1
ATOM 1463 C C . GLY A 1 193 ? -20.201 -0.010 12.678 1.00 93.12 193 GLY A C 1
ATOM 1464 O O . GLY A 1 193 ? -20.948 0.964 12.577 1.00 93.12 193 GLY A O 1
ATOM 1465 N N . ALA A 1 194 ? -18.872 0.088 12.566 1.00 92.38 194 ALA A N 1
ATOM 1466 C CA . ALA A 1 194 ? -18.184 1.336 12.244 1.00 92.38 194 ALA A CA 1
ATOM 1467 C C . ALA A 1 194 ? -18.555 1.853 10.844 1.00 92.38 194 ALA A C 1
ATOM 1469 O O . ALA A 1 194 ? -18.755 1.073 9.910 1.00 92.38 194 ALA A O 1
ATOM 1470 N N . GLU A 1 195 ? -18.626 3.176 10.677 1.00 95.00 195 GLU A N 1
ATOM 1471 C CA . GLU A 1 195 ? -18.659 3.813 9.357 1.00 95.00 195 GLU A CA 1
ATOM 1472 C C . GLU A 1 195 ? -17.231 4.146 8.924 1.00 95.00 195 GLU A C 1
ATOM 1474 O O . GLU A 1 195 ? -16.671 5.168 9.322 1.00 95.00 195 GLU A O 1
ATOM 1479 N N . ILE A 1 196 ? -16.657 3.290 8.084 1.00 94.88 196 ILE A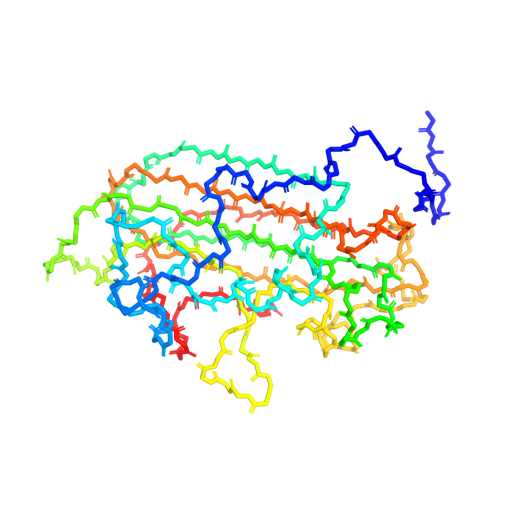 N 1
ATOM 1480 C CA . ILE A 1 196 ? -15.275 3.422 7.621 1.00 94.88 196 ILE A CA 1
ATOM 1481 C C . ILE A 1 196 ? -15.211 4.028 6.218 1.00 94.88 196 ILE A C 1
ATOM 1483 O O . ILE A 1 196 ? -16.165 3.962 5.433 1.00 94.88 196 ILE A O 1
ATOM 1487 N N . THR A 1 197 ? -14.050 4.583 5.878 1.00 96.50 197 THR A N 1
ATOM 1488 C CA . THR A 1 197 ? -13.671 4.887 4.490 1.00 96.50 197 THR A CA 1
ATOM 1489 C C . THR A 1 197 ? -12.507 3.996 4.083 1.00 96.50 197 THR A C 1
ATOM 1491 O O . THR A 1 197 ? -11.511 3.940 4.797 1.00 96.50 197 THR A O 1
ATOM 1494 N N . VAL A 1 198 ? -12.611 3.349 2.923 1.00 96.56 198 VAL A N 1
ATOM 1495 C CA . VAL A 1 198 ? -11.499 2.627 2.287 1.00 96.56 198 VAL A CA 1
ATOM 1496 C C . VAL A 1 198 ? -11.176 3.325 0.972 1.00 96.56 198 VAL A C 1
ATOM 1498 O O . VAL A 1 198 ? -12.080 3.634 0.189 1.00 96.56 198 VAL A O 1
ATOM 1501 N N . GLY A 1 199 ? -9.901 3.620 0.743 1.00 97.38 199 GLY A N 1
ATOM 1502 C CA . GLY A 1 199 ? -9.404 4.276 -0.461 1.00 97.38 199 GLY A CA 1
ATOM 1503 C C . GLY A 1 199 ? -8.276 3.492 -1.114 1.00 97.38 199 GLY A C 1
ATOM 1504 O O . GLY A 1 199 ? -7.465 2.891 -0.421 1.00 97.38 199 GLY A O 1
ATOM 1505 N N . PHE A 1 200 ? -8.205 3.557 -2.441 1.00 98.06 200 PHE A N 1
ATOM 1506 C CA . PHE A 1 200 ? -7.082 3.073 -3.242 1.00 98.06 200 PHE A CA 1
ATOM 1507 C C . PHE A 1 200 ? -6.489 4.221 -4.054 1.00 98.06 200 PHE A C 1
ATOM 1509 O O . PHE A 1 200 ? -7.238 5.012 -4.636 1.00 98.06 200 PHE A O 1
ATOM 1516 N N . PHE A 1 201 ? -5.166 4.317 -4.073 1.00 97.44 201 PHE A N 1
ATOM 1517 C CA . PHE A 1 201 ? -4.399 5.329 -4.789 1.00 97.44 201 PHE A CA 1
ATOM 1518 C C . PHE A 1 201 ? -3.247 4.659 -5.531 1.00 97.44 201 PHE A C 1
ATOM 1520 O O . PHE A 1 201 ? -2.515 3.870 -4.938 1.00 97.44 201 PHE A O 1
ATOM 1527 N N . LEU A 1 202 ? -3.100 5.000 -6.806 1.00 96.56 202 LEU A N 1
ATOM 1528 C CA . LEU A 1 202 ? -2.012 4.589 -7.678 1.00 96.56 202 LEU A CA 1
ATOM 1529 C C . LEU A 1 202 ? -1.406 5.838 -8.316 1.00 96.56 202 LEU A C 1
ATOM 1531 O O . LEU A 1 202 ? -2.152 6.713 -8.771 1.00 96.56 202 LEU A O 1
ATOM 1535 N N . ALA A 1 203 ? -0.082 5.911 -8.3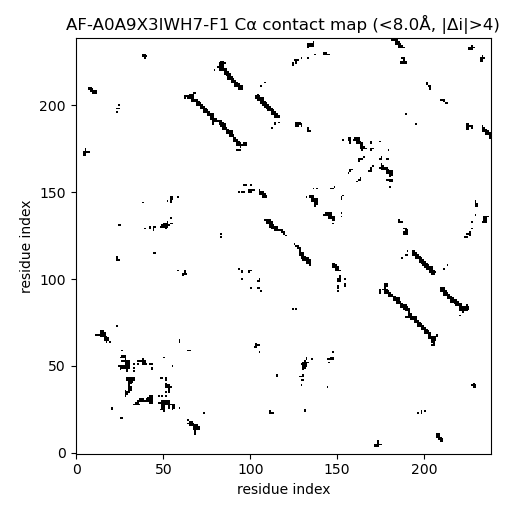60 1.00 94.81 203 ALA A N 1
ATOM 1536 C CA . ALA A 1 203 ? 0.627 6.960 -9.079 1.00 94.81 203 ALA A CA 1
ATOM 1537 C C . ALA A 1 203 ? 1.952 6.452 -9.645 1.00 94.81 203 ALA A C 1
ATOM 1539 O O . ALA A 1 203 ? 2.642 5.666 -8.987 1.00 94.81 203 ALA A O 1
ATOM 1540 N N . ASP A 1 204 ? 2.265 6.956 -10.834 1.00 92.19 204 ASP A N 1
ATOM 1541 C CA . ASP A 1 204 ? 3.622 7.029 -11.369 1.00 92.19 204 ASP A CA 1
ATOM 1542 C C . ASP A 1 204 ? 4.362 8.125 -10.592 1.00 92.19 204 ASP A C 1
ATOM 1544 O O . ASP A 1 204 ? 3.777 9.173 -10.294 1.00 92.19 204 ASP A O 1
ATOM 1548 N N . MET A 1 205 ? 5.587 7.868 -10.147 1.00 94.25 205 MET A N 1
ATOM 1549 C CA . MET A 1 205 ? 6.299 8.796 -9.271 1.00 94.25 205 MET A CA 1
ATOM 1550 C C . MET A 1 205 ? 7.505 9.423 -9.974 1.00 94.25 205 MET A C 1
ATOM 1552 O O . MET A 1 205 ? 8.343 8.737 -10.541 1.00 94.25 205 MET A O 1
ATOM 1556 N N . SER A 1 206 ? 7.667 10.737 -9.807 1.00 93.06 206 SER A N 1
ATOM 1557 C CA . SER A 1 206 ? 8.696 11.608 -10.405 1.00 93.06 206 SER A CA 1
ATOM 1558 C C . SER A 1 206 ? 8.538 11.959 -11.888 1.00 93.06 206 SER A C 1
ATOM 1560 O O . SER A 1 206 ? 8.996 13.036 -12.273 1.00 93.06 206 SER A O 1
ATOM 1562 N N . ASP A 1 207 ? 7.916 11.125 -12.724 1.00 89.31 207 ASP A N 1
ATOM 1563 C CA . ASP A 1 207 ? 7.537 11.499 -14.099 1.00 89.31 207 ASP A CA 1
ATOM 1564 C C . ASP A 1 207 ? 6.276 10.764 -14.582 1.00 89.31 207 ASP A C 1
ATOM 1566 O O . ASP A 1 207 ? 5.556 10.229 -13.747 1.00 89.31 207 ASP A O 1
ATOM 1570 N N . GLU A 1 208 ? 5.936 10.886 -15.871 1.00 85.44 208 GLU A N 1
ATOM 1571 C CA . GLU A 1 208 ? 4.749 10.291 -16.502 1.00 85.44 208 GLU A CA 1
ATOM 1572 C C . GLU A 1 208 ? 5.060 9.286 -17.639 1.00 85.44 208 GLU A C 1
ATOM 1574 O O . GLU A 1 208 ? 4.223 9.052 -18.522 1.00 85.44 208 GLU A O 1
ATOM 1579 N N . TYR A 1 209 ? 6.300 8.793 -17.753 1.00 85.25 209 TYR A N 1
ATOM 1580 C CA . TYR A 1 209 ? 6.748 8.113 -18.977 1.00 85.25 209 TYR A CA 1
ATOM 1581 C C . TYR A 1 209 ? 6.451 6.619 -19.027 1.00 85.25 209 TYR A C 1
ATOM 1583 O O . TYR A 1 209 ? 6.206 6.099 -20.127 1.00 85.25 209 TYR A O 1
ATOM 1591 N N . LEU A 1 210 ? 6.544 5.917 -17.901 1.00 89.00 210 LEU A N 1
ATOM 1592 C CA . LEU A 1 210 ? 6.400 4.467 -17.836 1.00 89.00 210 LEU A CA 1
ATOM 1593 C C . LEU A 1 210 ? 5.143 4.095 -17.063 1.00 89.00 210 LEU A C 1
ATOM 1595 O O . LEU A 1 210 ? 4.682 4.777 -16.166 1.00 89.00 210 LEU A O 1
ATOM 1599 N N . SER A 1 211 ? 4.518 2.993 -17.465 1.00 87.31 211 SER A N 1
ATOM 1600 C CA . SER A 1 211 ? 3.218 2.645 -16.907 1.00 87.31 211 SER A CA 1
ATOM 1601 C C . SER A 1 211 ? 3.335 1.724 -15.705 1.00 87.31 211 SER A C 1
ATOM 1603 O O . SER A 1 211 ? 4.056 0.723 -15.723 1.00 87.31 211 SER A O 1
ATOM 1605 N N . THR A 1 212 ? 2.471 1.982 -14.733 1.00 92.44 212 THR A N 1
ATOM 1606 C CA . THR A 1 212 ? 2.150 1.058 -13.653 1.00 92.44 212 THR A CA 1
ATOM 1607 C C . THR A 1 212 ? 0.667 0.712 -13.675 1.00 92.44 212 THR A C 1
ATOM 1609 O O . THR A 1 212 ? -0.196 1.536 -13.982 1.00 92.44 212 THR A O 1
ATOM 1612 N N . ALA A 1 213 ? 0.352 -0.541 -13.357 1.00 93.94 213 ALA A N 1
ATOM 1613 C CA . ALA A 1 213 ? -1.010 -1.040 -13.272 1.00 93.94 213 ALA A CA 1
ATOM 1614 C C . ALA A 1 213 ? -1.202 -1.856 -11.997 1.00 93.94 213 ALA A C 1
ATOM 1616 O O . ALA A 1 213 ? -0.344 -2.638 -11.600 1.00 93.94 213 ALA A O 1
ATOM 1617 N N . THR A 1 214 ? -2.369 -1.707 -11.377 1.00 95.56 214 THR A N 1
ATOM 1618 C CA . THR A 1 214 ? -2.794 -2.559 -10.265 1.00 95.56 214 THR A CA 1
ATOM 1619 C C . THR A 1 214 ? -4.104 -3.240 -10.622 1.00 95.56 214 THR A C 1
ATOM 1621 O O . THR A 1 214 ? -5.065 -2.578 -11.018 1.00 95.56 214 THR A O 1
ATOM 1624 N N . LEU A 1 215 ? -4.160 -4.557 -10.444 1.00 95.94 215 LEU A N 1
ATOM 1625 C CA . LEU A 1 215 ? -5.414 -5.301 -10.410 1.00 95.94 215 LEU A CA 1
ATOM 1626 C C . LEU A 1 215 ? -5.883 -5.374 -8.961 1.00 95.94 215 LEU A C 1
ATOM 1628 O O . LEU A 1 215 ? -5.093 -5.712 -8.089 1.00 95.94 215 LEU A O 1
ATOM 1632 N N . LEU A 1 216 ? -7.153 -5.060 -8.717 1.00 96.81 216 LEU A N 1
ATOM 1633 C CA . LEU A 1 216 ? -7.801 -5.190 -7.413 1.00 96.81 216 LEU A CA 1
ATOM 1634 C C . LEU A 1 216 ? -8.993 -6.127 -7.575 1.00 96.81 216 LEU A C 1
ATOM 1636 O O . LEU A 1 216 ? -9.848 -5.882 -8.430 1.00 96.81 216 LEU A O 1
ATOM 1640 N N . ASP A 1 217 ? -9.067 -7.170 -6.761 1.00 97.44 217 ASP A N 1
ATOM 1641 C CA . ASP A 1 217 ? -10.167 -8.129 -6.801 1.00 97.44 217 ASP A CA 1
ATOM 1642 C C . ASP A 1 217 ? -10.520 -8.629 -5.394 1.00 97.44 217 ASP A C 1
ATOM 1644 O O . ASP A 1 217 ? -9.880 -8.314 -4.392 1.00 97.44 217 ASP A O 1
ATOM 1648 N N . ASN A 1 218 ? -11.595 -9.401 -5.318 1.00 96.88 218 ASN A N 1
ATOM 1649 C CA . ASN A 1 218 ? -11.924 -10.252 -4.193 1.00 96.88 218 ASN A CA 1
ATOM 1650 C C . ASN A 1 218 ? -12.107 -9.544 -2.839 1.00 96.88 218 ASN A C 1
ATOM 1652 O O . ASN A 1 218 ? -11.826 -10.125 -1.792 1.00 96.88 218 ASN A O 1
ATOM 1656 N N . PHE A 1 219 ? -12.635 -8.315 -2.838 1.00 96.56 219 PHE A N 1
ATOM 1657 C CA . PHE A 1 219 ? -12.969 -7.620 -1.593 1.00 96.56 219 PHE A CA 1
ATOM 1658 C C . PHE A 1 219 ? -14.021 -8.397 -0.785 1.00 96.56 219 PHE A C 1
ATOM 1660 O O . PHE A 1 219 ? -15.130 -8.659 -1.270 1.00 96.56 219 PHE A O 1
ATOM 1667 N N . ARG A 1 220 ? -13.701 -8.742 0.466 1.00 96.25 220 ARG A N 1
ATOM 1668 C CA . ARG A 1 220 ? -14.564 -9.523 1.365 1.00 96.25 220 ARG A CA 1
ATOM 1669 C C . ARG A 1 220 ? -14.444 -9.051 2.801 1.00 96.25 220 ARG A C 1
ATOM 1671 O O . ARG A 1 220 ? -13.366 -8.699 3.260 1.00 96.25 220 ARG A O 1
ATOM 1678 N N . TRP A 1 221 ? -15.543 -9.139 3.537 1.00 96.44 221 TRP A N 1
ATOM 1679 C CA . TRP A 1 221 ? -15.514 -9.000 4.990 1.00 96.44 221 TRP A CA 1
ATOM 1680 C C . TRP A 1 221 ? -14.912 -10.242 5.649 1.00 96.44 221 TRP A C 1
ATOM 1682 O O . TRP A 1 221 ? -15.131 -11.359 5.174 1.00 96.44 221 TRP A O 1
ATOM 1692 N N . ASP A 1 222 ? -14.200 -10.036 6.752 1.00 92.88 222 ASP A N 1
ATOM 1693 C CA . ASP A 1 222 ? -13.550 -11.079 7.540 1.00 92.88 222 ASP A CA 1
ATOM 1694 C C . ASP A 1 222 ? -14.117 -11.142 8.969 1.00 92.88 222 ASP A C 1
ATOM 1696 O O . ASP A 1 222 ? -14.384 -10.120 9.605 1.00 92.88 222 ASP A O 1
ATOM 1700 N N . CYS A 1 223 ? -14.307 -12.361 9.472 1.00 91.06 223 CYS A N 1
ATOM 1701 C CA . CYS A 1 223 ? -14.850 -12.642 10.802 1.00 91.06 223 CYS A CA 1
ATOM 1702 C C . CYS A 1 223 ? -13.769 -12.746 11.883 1.00 91.06 223 CYS A C 1
ATOM 1704 O O . CYS A 1 223 ? -14.110 -12.797 13.062 1.00 91.06 223 CYS A O 1
ATOM 1706 N N . GLU A 1 224 ? -12.494 -12.828 11.511 1.00 86.81 224 GLU A N 1
ATOM 1707 C CA . GLU A 1 224 ? -11.394 -12.867 12.480 1.00 86.81 224 GLU A CA 1
ATOM 1708 C C . GLU A 1 224 ? -10.867 -11.461 12.754 1.00 86.81 224 GLU A C 1
ATOM 1710 O O . GLU A 1 224 ? -10.637 -11.099 13.906 1.00 86.81 224 GLU A O 1
ATOM 1715 N N . GLY A 1 225 ? -10.755 -10.647 11.702 1.00 84.12 225 GLY A N 1
ATOM 1716 C CA . GLY A 1 225 ? -10.125 -9.342 11.797 1.00 84.12 225 GLY A CA 1
ATOM 1717 C C . GLY A 1 225 ? -8.626 -9.464 12.016 1.00 84.12 225 GLY A C 1
ATOM 1718 O O . GLY A 1 225 ? -8.035 -10.535 11.868 1.00 84.12 225 GLY A O 1
ATOM 1719 N N . CYS A 1 226 ? -7.992 -8.345 12.325 1.00 83.94 226 CYS A N 1
ATOM 1720 C CA . CYS A 1 226 ? -6.589 -8.319 12.698 1.00 83.94 226 CYS A CA 1
ATOM 1721 C C . CYS A 1 226 ? -6.260 -7.012 13.421 1.00 83.94 226 CYS A C 1
ATOM 1723 O O . CYS A 1 226 ? -7.017 -6.044 13.338 1.00 83.94 226 CYS A O 1
ATOM 1725 N N . VAL A 1 227 ? -5.120 -6.979 14.108 1.00 78.44 227 VAL A N 1
ATOM 1726 C CA . VAL A 1 227 ? -4.584 -5.754 14.708 1.00 78.44 227 VAL A CA 1
ATOM 1727 C C . VAL A 1 227 ? -3.364 -5.318 13.894 1.00 78.44 227 VAL A C 1
ATOM 1729 O O . VAL A 1 227 ? -2.400 -6.086 13.817 1.00 78.44 227 VAL A O 1
ATOM 1732 N N . PRO A 1 228 ? -3.375 -4.121 13.270 1.00 71.50 228 PRO A N 1
ATOM 1733 C CA . PRO A 1 228 ? -2.220 -3.617 12.537 1.00 71.50 228 PRO A CA 1
ATOM 1734 C C . PRO A 1 228 ? -0.976 -3.604 13.427 1.00 71.50 228 PRO A C 1
ATOM 1736 O O . PRO A 1 228 ? -0.979 -3.026 14.514 1.00 71.50 228 PRO A O 1
ATOM 1739 N N . SER A 1 229 ? 0.093 -4.267 12.991 1.00 69.88 229 SER A N 1
ATOM 1740 C CA . SER A 1 229 ? 1.365 -4.270 13.706 1.00 69.88 229 SER A CA 1
ATOM 1741 C C . SER A 1 229 ? 2.532 -4.537 12.757 1.00 69.88 229 SER A C 1
ATOM 1743 O O . SER A 1 229 ? 2.349 -5.025 11.647 1.00 69.88 229 SER A O 1
ATOM 1745 N N . GLU A 1 230 ? 3.747 -4.245 13.219 1.00 59.47 230 GLU A N 1
ATOM 1746 C CA . GLU A 1 230 ? 4.988 -4.544 12.491 1.00 59.47 230 GLU A CA 1
ATOM 1747 C C . GLU A 1 230 ? 5.313 -6.052 12.457 1.00 59.47 230 GLU A C 1
ATOM 1749 O O . GLU A 1 230 ? 6.164 -6.477 11.684 1.00 59.47 230 GLU A O 1
ATOM 1754 N N . VAL A 1 231 ? 4.676 -6.860 13.317 1.00 53.34 231 VAL A N 1
ATOM 1755 C CA . VAL A 1 231 ? 4.932 -8.303 13.478 1.00 53.34 231 VAL A CA 1
ATOM 1756 C C . VAL A 1 231 ? 3.592 -9.054 13.406 1.00 53.34 231 VAL A C 1
ATOM 1758 O O . VAL A 1 231 ? 3.088 -9.567 14.397 1.00 53.34 231 VAL A O 1
ATOM 1761 N N . ASP A 1 232 ? 3.026 -8.975 12.205 1.00 55.12 232 ASP A N 1
ATOM 1762 C CA . ASP A 1 232 ? 1.926 -9.685 11.529 1.00 55.12 232 ASP A CA 1
ATOM 1763 C C . ASP A 1 232 ? 0.794 -10.398 12.320 1.00 55.12 232 ASP A C 1
ATOM 1765 O O . ASP A 1 232 ? 0.987 -11.471 12.886 1.00 55.12 232 ASP A O 1
ATOM 1769 N N . ASP A 1 233 ? -0.415 -9.821 12.202 1.00 61.03 233 ASP A N 1
ATOM 1770 C CA . ASP A 1 233 ? -1.714 -10.495 11.945 1.00 61.03 233 ASP A CA 1
ATOM 1771 C C . ASP A 1 233 ? -2.524 -9.729 10.842 1.00 61.03 233 ASP A C 1
ATOM 1773 O O . ASP A 1 233 ? -3.603 -10.166 10.436 1.00 61.03 233 ASP A O 1
ATOM 1777 N N . CYS A 1 234 ? -2.020 -8.576 10.357 1.00 68.50 234 CYS A N 1
ATOM 1778 C CA . CYS A 1 234 ? -2.620 -7.607 9.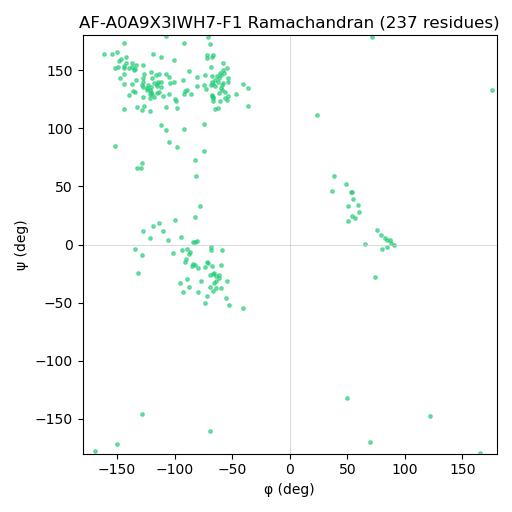417 1.00 68.50 234 CYS A CA 1
ATOM 1779 C C . CYS A 1 234 ? -1.554 -7.168 8.397 1.00 68.50 234 CYS A C 1
ATOM 1781 O O . CYS A 1 234 ? -0.393 -7.024 8.769 1.00 68.50 234 CYS A O 1
ATOM 1783 N N . GLY A 1 235 ? -1.965 -6.773 7.188 1.00 73.25 235 GLY A N 1
ATOM 1784 C CA . GLY A 1 235 ? -1.058 -6.272 6.150 1.00 73.25 235 GLY A CA 1
ATOM 1785 C C . GLY A 1 235 ? -1.137 -7.104 4.877 1.00 73.25 235 GLY A C 1
ATOM 1786 O O . GLY A 1 235 ? -2.212 -7.597 4.534 1.00 73.25 235 GLY A O 1
ATOM 1787 N N . VAL A 1 236 ? -0.018 -7.227 4.160 1.00 77.81 236 VAL A N 1
ATOM 1788 C CA . VAL A 1 236 ? 0.062 -7.928 2.871 1.00 77.81 236 VAL A CA 1
ATOM 1789 C C . VAL A 1 236 ? 0.739 -9.285 3.021 1.00 77.81 236 VAL A C 1
ATOM 1791 O O . VAL A 1 236 ? 1.853 -9.371 3.533 1.00 77.81 236 VAL A O 1
ATOM 1794 N N . GLN A 1 237 ? 0.102 -10.330 2.494 1.00 81.06 237 GLN A N 1
ATOM 1795 C CA . GLN A 1 237 ? 0.650 -11.684 2.434 1.00 81.06 237 GLN A CA 1
ATOM 1796 C C . GLN A 1 237 ? 0.668 -12.196 0.985 1.00 81.06 237 GLN A C 1
ATOM 1798 O O . GLN A 1 237 ? -0.336 -12.040 0.281 1.00 81.06 237 GLN A O 1
ATOM 1803 N N . PRO A 1 238 ? 1.783 -12.790 0.513 1.00 78.56 238 PRO A N 1
ATOM 1804 C CA . PRO A 1 238 ? 1.806 -13.508 -0.762 1.00 78.56 238 PRO A CA 1
ATOM 1805 C C . PRO A 1 238 ? 0.800 -14.665 -0.750 1.00 78.56 238 PRO A C 1
ATOM 1807 O O . PRO A 1 238 ? 0.603 -15.286 0.299 1.00 78.56 238 PRO A O 1
ATOM 1810 N N . MET A 1 239 ? 0.184 -14.947 -1.900 1.00 78.88 239 MET A N 1
ATOM 1811 C CA . MET A 1 239 ? -0.719 -16.095 -2.075 1.00 78.88 239 MET A CA 1
ATOM 1812 C C . MET A 1 239 ? 0.008 -17.406 -2.391 1.00 78.88 239 MET A C 1
ATOM 1814 O O . MET A 1 239 ? 1.159 -17.368 -2.879 1.00 78.88 239 MET A O 1
#

Organism: NCBI:txid889268

Mean predicted aligned error: 5.51 Å

Nearest PDB structures (foldseek):
  6d8w-assembly2_B  TM=3.875E-01  e=1.870E-01  Influenza A virus (A/Jiangsu/ALS1/2011(H1N1))
  6d8w-assembly2_E  TM=3.996E-01  e=3.584E-01  Influenza A virus (A/Jiangsu/ALS1/2011(H1N1))
  6d8w-assembly1_F  TM=3.678E-01  e=8.202E-01  Influenza A virus (A/Jiangsu/ALS1/2011(H1N1))
  3ks7-assembly2_C  TM=3.235E-01  e=1.241E+00  Bacteroides fragilis NCTC 9343
  3pms-assembly1_A  TM=2.067E-01  e=3.802E-01  Elizabethkingia meningoseptica

Foldseek 3Di:
DDQDQLPQPQDAPPADWDDADDPPDAQQEFAPLRPHDAALHPGVLPVPSHASRNARNVLCVQLVVIFGSKDKDKDKDFAAPLFFKKKKKKKKWWQCPPVQAPHSQKKFKFKWKAFNDQADPPDVVHFGGHTHTQAWDQDPVGLQHTHGDICNRCVVQFVPPWDAACPPVCVRVSRNHTTMGAMKMFMATDDHRTTMMIMIMIGRGNDRGIDMDMDMGDMGTHNRGDRDGSPDPGHIDHD

pLDDT: mean 88.02, std 11.52, range [34.38, 98.06]

InterPro domains:
  IPR049804 Choice-of-anchor L domain [NF038133] (36-216)

Sequence (239 aa):
MIEAPNNQGTTNNGNPDNAPLPLPFKAKNGSNNGAGGTPFKNCDNGAGDNDCSDTIQAQWEMTDADGNDRIYFSFKTTVPPGTYGYTFEFAFCSAEWPTYVGTSWNDLLIAYQVDPTPDDPNQNPPVDPYSGNVTFIPNPNNPAQGLPISITALDPYFDGPGYTYNEPQLSGTGFEQHACSDWFTAKGGVQPGAEITVGFFLADMSDEYLSTATLLDNFRWDCEGCVPSEVDDCGVQPM

Radius of gyration: 17.59 Å; Cα contacts (8 Å, |Δi|>4): 661; chains: 1; bounding box: 39×34×57 Å